Protein AF-A0A8S2VRH7-F1 (afdb_monomer_lite)

Foldseek 3Di:
DDKDWDDDPVDLLFIKMDDDDQVNVVVQCVVQVPPDHPVCVVVVVVVLVVLQVVLVVPVVQSFWHWDWDWDDPVPDPPDTWIWTWIWGDDPPDIDTNHIDTIDRDDPVRSVVVVVVVVVVVVVVVVVVVVVVVVVVVVVVVVVVVVVVVVVVVVVVVVVVVVVVVVVVVVVVVVVVVVVVVVVVVVVVVVVVVVVVVVVVVVVVVVVVVVVVVVVVVVVVVVVVVVVVVVVD

Radius of gyration: 60.19 Å; chains: 1; bounding box: 120×49×164 Å

InterPro domains:
  IPR032396 Spindle assembly abnormal protein 6, N-terminal [PF16531] (2-101)
  IPR038558 SAS-6, N-terminal domain superfamily [G3DSA:2.170.210.20] (1-155)

Organism: NCBI:txid1234261

Structure (mmCIF, N/CA/C/O backbone):
data_AF-A0A8S2VRH7-F1
#
_entry.id   AF-A0A8S2VRH7-F1
#
loop_
_atom_site.group_PDB
_atom_site.id
_atom_site.type_symbol
_atom_site.label_atom_id
_atom_site.label_alt_id
_atom_site.label_comp_id
_atom_site.label_asym_id
_atom_site.label_entity_id
_atom_site.label_seq_id
_atom_site.pdbx_PDB_ins_code
_atom_site.Cartn_x
_atom_site.Cartn_y
_atom_site.Cartn_z
_atom_site.occupancy
_atom_site.B_iso_or_equiv
_atom_site.auth_seq_id
_atom_site.auth_comp_id
_atom_site.auth_asym_id
_atom_site.auth_atom_id
_atom_site.pdbx_PDB_model_num
ATOM 1 N N . GLU A 1 1 ? 27.869 6.331 -17.539 1.00 88.38 1 GLU A N 1
ATOM 2 C CA . GLU A 1 1 ? 27.030 5.785 -18.627 1.00 88.38 1 GLU A CA 1
ATOM 3 C C . GLU A 1 1 ? 25.568 6.082 -18.334 1.00 88.38 1 GLU A C 1
ATOM 5 O O . GLU A 1 1 ? 25.171 6.016 -17.175 1.00 88.38 1 GLU A O 1
ATOM 10 N N . LEU A 1 2 ? 24.795 6.416 -19.363 1.00 94.81 2 LEU A N 1
ATOM 11 C CA . LEU A 1 2 ? 23.355 6.643 -19.315 1.00 94.81 2 LEU A CA 1
ATOM 12 C C . LEU A 1 2 ? 22.662 5.544 -20.123 1.00 94.81 2 LEU A C 1
ATOM 14 O O . LEU A 1 2 ? 23.047 5.260 -21.256 1.00 94.81 2 LEU A O 1
ATOM 18 N N . ILE A 1 3 ? 21.631 4.929 -19.544 1.00 95.50 3 ILE A N 1
ATOM 19 C CA . ILE A 1 3 ? 20.846 3.885 -20.205 1.00 95.50 3 ILE A CA 1
ATOM 20 C C . ILE A 1 3 ? 19.382 4.295 -20.192 1.00 95.50 3 ILE A C 1
ATOM 22 O O . ILE A 1 3 ? 18.792 4.442 -19.124 1.00 95.50 3 ILE A O 1
ATOM 26 N N . ILE A 1 4 ? 18.789 4.416 -21.376 1.00 96.06 4 ILE A N 1
ATOM 27 C CA . ILE A 1 4 ? 17.356 4.664 -21.545 1.00 96.06 4 ILE A CA 1
ATOM 28 C C . ILE A 1 4 ? 16.741 3.411 -22.154 1.00 96.06 4 ILE A C 1
ATOM 30 O O . ILE A 1 4 ? 17.272 2.859 -23.116 1.00 96.06 4 ILE A O 1
ATOM 34 N N . LYS A 1 5 ? 15.635 2.941 -21.578 1.00 95.88 5 LYS A N 1
ATOM 35 C CA . LYS A 1 5 ? 14.890 1.774 -22.059 1.00 95.88 5 LYS A CA 1
ATOM 36 C C . LYS A 1 5 ? 13.439 2.166 -22.259 1.00 95.88 5 LYS A C 1
ATOM 38 O O . LYS A 1 5 ? 12.839 2.740 -21.356 1.00 95.88 5 LYS A O 1
ATOM 43 N N . LEU A 1 6 ? 12.900 1.828 -23.419 1.00 96.38 6 LEU A N 1
ATOM 44 C CA . LEU A 1 6 ? 11.493 1.972 -23.745 1.00 96.38 6 LEU A CA 1
ATOM 45 C C . LEU A 1 6 ? 10.895 0.574 -23.885 1.00 96.38 6 LEU A C 1
ATOM 47 O O . LEU A 1 6 ? 11.424 -0.252 -24.631 1.00 96.38 6 LEU A O 1
ATOM 51 N N . THR A 1 7 ? 9.823 0.323 -23.145 1.00 96.44 7 THR A N 1
ATOM 52 C CA . THR A 1 7 ? 9.123 -0.963 -23.090 1.00 96.44 7 THR A CA 1
ATOM 53 C C . THR A 1 7 ? 7.625 -0.757 -23.201 1.00 96.44 7 THR A C 1
ATOM 55 O O . THR A 1 7 ? 7.141 0.322 -22.864 1.00 96.44 7 THR A O 1
ATOM 58 N N . ASP A 1 8 ? 6.907 -1.796 -23.613 1.00 94.69 8 ASP A N 1
ATOM 59 C CA . ASP A 1 8 ? 5.446 -1.833 -23.624 1.00 94.69 8 ASP A CA 1
ATOM 60 C C . ASP A 1 8 ? 4.957 -2.843 -22.578 1.00 94.69 8 ASP A C 1
ATOM 62 O O . ASP A 1 8 ? 5.500 -3.939 -22.440 1.00 94.69 8 ASP A O 1
ATOM 66 N N . GLU A 1 9 ? 3.942 -2.470 -21.804 1.00 92.38 9 GLU A N 1
ATOM 67 C CA . GLU A 1 9 ? 3.316 -3.374 -20.837 1.00 92.38 9 GLU A CA 1
ATOM 68 C C . GLU A 1 9 ? 2.424 -4.422 -21.520 1.00 92.38 9 GLU A C 1
ATOM 70 O O . GLU A 1 9 ? 2.204 -5.496 -20.958 1.00 92.38 9 GLU A O 1
ATOM 75 N N . SER A 1 10 ? 1.945 -4.132 -22.734 1.00 95.31 10 SER A N 1
ATOM 76 C CA . SER A 1 10 ? 1.104 -5.025 -23.539 1.00 95.31 10 SER A CA 1
ATOM 77 C C . SER A 1 10 ? 1.917 -5.989 -24.408 1.00 95.31 10 SER A C 1
ATOM 79 O O . SER A 1 10 ? 1.425 -7.066 -24.746 1.00 95.31 10 SER A O 1
ATOM 81 N N . ASP A 1 11 ? 3.162 -5.635 -24.742 1.00 95.62 11 ASP A N 1
ATOM 82 C CA . ASP A 1 11 ? 4.095 -6.475 -25.499 1.00 95.62 11 ASP A CA 1
ATOM 83 C C . ASP A 1 11 ? 5.435 -6.620 -24.763 1.00 95.62 11 ASP A C 1
ATOM 85 O O . ASP A 1 11 ? 6.313 -5.759 -24.811 1.00 95.62 11 ASP A O 1
ATOM 89 N N . LEU A 1 12 ? 5.626 -7.777 -24.124 1.00 93.12 12 LEU A N 1
ATOM 90 C CA . LEU A 1 12 ? 6.829 -8.091 -23.349 1.00 93.12 12 LEU A CA 1
ATOM 91 C C . LEU A 1 12 ? 8.107 -8.223 -24.199 1.00 93.12 12 LEU A C 1
ATOM 93 O O . LEU A 1 12 ? 9.206 -8.231 -23.638 1.00 93.12 12 LEU A O 1
ATOM 97 N N . PHE A 1 13 ? 7.989 -8.347 -25.525 1.00 94.12 13 PHE A N 1
ATOM 98 C CA . PHE A 1 13 ? 9.131 -8.383 -26.443 1.00 94.12 13 PHE A CA 1
ATOM 99 C C . PHE A 1 13 ? 9.474 -7.001 -27.011 1.00 94.12 13 PHE A C 1
ATOM 101 O O . PHE A 1 13 ? 10.532 -6.837 -27.628 1.00 94.12 13 PHE A O 1
ATOM 108 N N . PHE A 1 14 ? 8.632 -5.994 -26.772 1.00 95.69 14 PHE A N 1
ATOM 109 C CA . PHE A 1 14 ? 8.912 -4.619 -27.143 1.00 95.69 14 PHE A CA 1
ATOM 110 C C . PHE A 1 14 ? 9.951 -4.022 -26.190 1.00 95.69 14 PHE A C 1
ATOM 112 O O . PHE A 1 14 ? 9.658 -3.644 -25.054 1.00 95.69 14 PHE A O 1
ATOM 119 N N . LEU A 1 15 ? 11.198 -3.942 -26.654 1.00 96.06 15 LEU A N 1
ATOM 120 C CA . LEU A 1 15 ? 12.287 -3.311 -25.921 1.00 96.06 15 LEU A CA 1
ATOM 121 C C . LEU A 1 15 ? 13.198 -2.551 -26.882 1.00 96.06 15 LEU A C 1
ATOM 123 O O . LEU A 1 15 ? 13.906 -3.137 -27.702 1.00 96.06 15 LEU A O 1
ATOM 127 N N . TYR A 1 16 ? 13.223 -1.236 -26.713 1.00 96.19 16 TYR A N 1
ATOM 128 C CA . TYR A 1 16 ? 14.203 -0.353 -27.327 1.00 96.19 16 TYR A CA 1
ATOM 129 C C . TYR A 1 16 ? 15.135 0.188 -26.257 1.00 96.19 16 TYR A C 1
ATOM 131 O O . TYR A 1 16 ? 14.712 0.503 -25.144 1.00 96.19 16 TYR A O 1
ATOM 139 N N . LYS A 1 17 ? 16.416 0.311 -26.587 1.00 95.12 17 LYS A N 1
ATOM 140 C CA . LYS A 1 17 ? 17.434 0.808 -25.668 1.00 95.12 17 LYS A CA 1
ATOM 141 C C . LYS A 1 17 ? 18.345 1.832 -26.334 1.00 95.12 17 LYS A C 1
ATOM 143 O O . LYS A 1 17 ? 18.709 1.700 -27.502 1.00 95.12 17 LYS A O 1
ATOM 148 N N . LEU A 1 18 ? 18.771 2.799 -25.541 1.00 95.50 18 LEU A N 1
ATOM 149 C CA . LEU A 1 18 ? 19.933 3.635 -25.791 1.00 95.50 18 LEU A CA 1
ATOM 150 C C . LEU A 1 18 ? 20.938 3.350 -24.676 1.00 95.50 18 LEU A C 1
ATOM 152 O O . LEU A 1 18 ? 20.579 3.351 -23.497 1.00 95.50 18 LEU A O 1
ATOM 156 N N . HIS A 1 19 ? 22.186 3.112 -25.057 1.00 94.88 19 HIS A N 1
ATOM 157 C CA . HI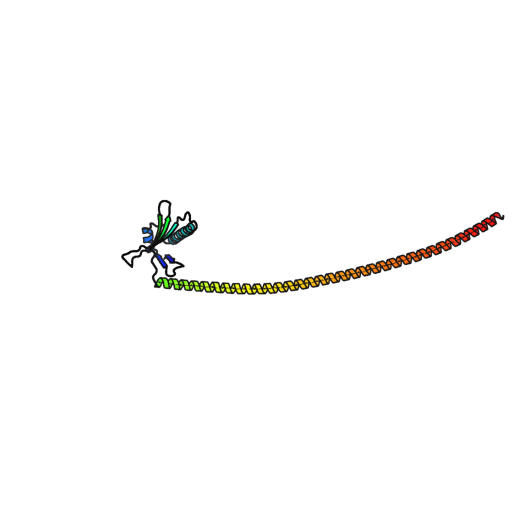S A 1 19 ? 23.333 3.145 -24.157 1.00 94.88 19 HIS A CA 1
ATOM 158 C C . HIS A 1 19 ? 24.211 4.295 -24.633 1.00 94.88 19 HIS A C 1
ATOM 160 O O . HIS A 1 19 ? 24.535 4.357 -25.814 1.00 94.88 19 HIS A O 1
ATOM 166 N N . LEU A 1 20 ? 24.481 5.243 -23.742 1.00 95.56 20 LEU A N 1
ATOM 167 C CA . LEU A 1 20 ? 25.212 6.461 -24.054 1.00 95.56 20 LEU A CA 1
ATOM 168 C C . LEU A 1 20 ? 26.321 6.641 -23.021 1.00 95.56 20 LEU A C 1
ATOM 170 O O . LEU A 1 20 ? 26.059 6.812 -21.824 1.00 95.56 20 LEU A O 1
ATOM 174 N N . ASN A 1 21 ? 27.568 6.583 -23.468 1.00 95.62 21 ASN A N 1
ATOM 175 C CA . ASN A 1 21 ? 28.709 6.985 -22.655 1.00 95.62 21 ASN A CA 1
ATOM 176 C C . ASN A 1 21 ? 29.035 8.477 -22.894 1.00 95.62 21 ASN A C 1
ATOM 178 O O . ASN A 1 21 ? 28.346 9.173 -23.639 1.00 95.62 21 ASN A O 1
ATOM 182 N N . GLU A 1 22 ? 30.052 8.993 -22.207 1.00 95.25 22 GLU A N 1
ATOM 183 C CA . GLU A 1 22 ? 30.420 10.410 -22.306 1.00 95.25 22 GLU A CA 1
ATOM 184 C C . GLU A 1 22 ? 31.041 10.778 -23.665 1.00 95.25 22 GLU A C 1
ATOM 186 O O . GLU A 1 22 ? 30.853 11.901 -24.132 1.00 95.25 22 GLU A O 1
ATOM 191 N N . GLU A 1 23 ? 31.730 9.837 -24.315 1.00 94.50 23 GLU A N 1
ATOM 192 C CA . GLU A 1 23 ? 32.328 10.012 -25.643 1.00 94.50 23 GLU A CA 1
ATOM 193 C C . GLU A 1 23 ? 31.241 10.092 -26.725 1.00 94.50 23 GLU A C 1
ATOM 195 O O . GLU A 1 23 ? 31.184 11.063 -27.480 1.00 94.50 23 GLU A O 1
ATOM 200 N N . ASP A 1 24 ? 30.302 9.143 -26.720 1.00 93.94 24 ASP A N 1
ATOM 201 C CA . ASP A 1 24 ? 29.134 9.119 -27.605 1.00 93.94 24 ASP A CA 1
ATOM 202 C C . ASP A 1 24 ? 28.271 10.375 -27.423 1.00 93.94 24 ASP A C 1
ATOM 204 O O . ASP A 1 24 ? 27.718 10.919 -28.385 1.00 93.94 24 ASP A O 1
ATOM 208 N N . PHE A 1 25 ? 28.175 10.877 -26.187 1.00 96.38 25 PHE A N 1
ATOM 209 C CA . PHE A 1 25 ? 27.451 12.108 -25.900 1.00 96.38 25 PHE A CA 1
ATOM 210 C C . PHE A 1 25 ? 28.083 13.339 -26.556 1.00 96.38 25 PHE A C 1
ATOM 212 O O . PHE A 1 25 ? 27.335 14.233 -26.936 1.00 96.38 25 PHE A O 1
ATOM 219 N N . GLN A 1 26 ? 29.408 13.413 -26.743 1.00 95.94 26 GLN A N 1
ATOM 220 C CA . GLN A 1 26 ? 30.011 14.561 -27.438 1.00 95.94 26 GLN A CA 1
ATOM 221 C C . GLN A 1 26 ? 29.502 14.672 -28.878 1.00 95.94 26 GLN A C 1
ATOM 223 O O . GLN A 1 26 ? 29.176 15.770 -29.334 1.00 95.94 26 GLN A O 1
ATOM 228 N N . ASN A 1 27 ? 29.355 13.536 -29.564 1.00 94.38 27 ASN A N 1
ATOM 229 C CA . ASN A 1 27 ? 28.782 13.496 -30.908 1.00 94.38 27 ASN A CA 1
ATOM 230 C C . ASN A 1 27 ? 27.314 13.936 -30.881 1.00 94.38 27 ASN A C 1
ATOM 232 O O . ASN A 1 27 ? 26.937 14.859 -31.599 1.00 94.38 27 ASN A O 1
ATOM 236 N N . LEU A 1 28 ? 26.512 13.368 -29.972 1.00 94.75 28 LEU A N 1
ATOM 237 C CA . LEU A 1 28 ? 25.103 13.739 -29.793 1.00 94.75 28 LEU A CA 1
ATOM 238 C C . LEU A 1 28 ? 24.925 15.238 -29.485 1.00 94.75 28 LEU A C 1
ATOM 240 O O . LEU A 1 28 ? 24.019 15.888 -30.009 1.00 94.75 28 LEU A O 1
ATOM 244 N N . LYS A 1 29 ? 25.806 15.789 -28.640 1.00 95.25 29 LYS A N 1
ATOM 245 C CA . LYS A 1 29 ? 25.833 17.195 -28.227 1.00 95.25 29 LYS A CA 1
ATOM 246 C C . LYS A 1 29 ? 26.058 18.111 -29.423 1.00 95.25 29 LYS A C 1
ATOM 248 O O . LYS A 1 29 ? 25.337 19.094 -29.564 1.00 95.25 29 LYS A O 1
ATOM 253 N N . ILE A 1 30 ? 27.013 17.778 -30.291 1.00 95.50 30 ILE A N 1
ATOM 254 C CA . ILE A 1 30 ? 27.300 18.546 -31.509 1.00 95.50 30 ILE A CA 1
ATOM 255 C C . ILE A 1 30 ? 26.161 18.393 -32.524 1.00 95.50 30 ILE A C 1
ATOM 257 O O . ILE A 1 30 ? 25.665 19.398 -33.029 1.00 95.50 30 ILE A O 1
ATOM 261 N N . GLU A 1 31 ? 25.708 17.165 -32.787 1.00 94.25 31 GLU A N 1
ATOM 262 C CA . GLU A 1 31 ? 24.661 16.868 -33.776 1.00 94.25 31 GLU A CA 1
ATOM 263 C C . GLU A 1 31 ? 23.333 17.571 -33.475 1.00 94.25 31 GLU A C 1
ATOM 265 O O . GLU A 1 31 ? 22.638 17.998 -34.397 1.00 94.25 31 GLU A O 1
ATOM 270 N N . GLN A 1 32 ? 22.979 17.703 -32.194 1.00 95.38 32 GLN A N 1
ATOM 271 C CA . GLN A 1 32 ? 21.713 18.307 -31.759 1.00 95.38 32 GLN A CA 1
ATOM 272 C C . GLN A 1 32 ? 21.880 19.703 -31.155 1.00 95.38 32 GLN A C 1
ATOM 274 O O . GLN A 1 32 ? 20.902 20.284 -30.691 1.00 95.38 32 GLN A O 1
ATOM 279 N N . GLY A 1 33 ? 23.098 20.254 -31.159 1.00 94.38 33 GLY A N 1
ATOM 280 C CA . GLY A 1 33 ? 23.384 21.581 -30.611 1.00 94.38 33 GLY A CA 1
ATOM 281 C C . GLY A 1 33 ? 23.055 21.712 -29.119 1.00 94.38 33 GLY A C 1
ATOM 282 O O . GLY A 1 33 ? 22.581 22.762 -28.685 1.00 94.38 33 GLY A O 1
ATOM 283 N N . LEU A 1 34 ? 23.268 20.654 -28.331 1.00 95.19 34 LEU A N 1
ATOM 284 C CA . LEU A 1 34 ? 22.969 20.658 -26.900 1.00 95.19 34 LEU A CA 1
ATOM 285 C C . LEU A 1 34 ? 23.980 21.540 -26.151 1.00 95.19 34 LEU A C 1
ATOM 287 O O . LEU A 1 34 ? 25.194 21.407 -26.302 1.00 95.19 34 LEU A O 1
ATOM 291 N N . LEU A 1 35 ? 23.484 22.422 -25.285 1.00 94.75 35 LEU A N 1
ATOM 292 C CA . LEU A 1 35 ? 24.313 23.358 -24.509 1.00 94.75 35 LEU A CA 1
ATOM 293 C C . LEU A 1 35 ? 24.669 22.842 -23.108 1.00 94.75 35 LEU A C 1
ATOM 295 O O . LEU A 1 35 ? 25.147 23.599 -22.268 1.00 94.75 35 LEU A O 1
ATOM 299 N N . VAL A 1 36 ? 24.416 21.562 -22.848 1.00 95.00 36 VAL A N 1
ATOM 300 C CA . VAL A 1 36 ? 24.533 20.942 -21.524 1.00 95.00 36 VAL A CA 1
ATOM 301 C C . VAL A 1 36 ? 25.665 19.925 -21.508 1.00 95.00 36 VAL A C 1
ATOM 303 O O . VAL A 1 36 ? 26.067 19.401 -22.550 1.00 95.00 36 VAL A O 1
ATOM 306 N N . ASP A 1 37 ? 26.198 19.649 -20.326 1.00 95.12 37 ASP A N 1
ATOM 307 C CA . ASP A 1 37 ? 27.218 18.619 -20.141 1.00 95.12 37 ASP A CA 1
ATOM 308 C C . ASP A 1 37 ? 26.586 17.261 -19.834 1.00 95.12 37 ASP A C 1
ATOM 310 O O . ASP A 1 37 ? 25.406 17.167 -19.480 1.00 95.12 37 ASP A O 1
ATOM 314 N N . PHE A 1 38 ? 27.378 16.194 -19.959 1.00 96.50 38 PHE A N 1
ATOM 315 C CA . PHE A 1 38 ? 26.889 14.823 -19.814 1.00 96.50 38 PHE A CA 1
ATOM 316 C C . PHE A 1 38 ? 26.245 14.562 -18.443 1.00 96.50 38 PHE A C 1
ATOM 318 O O . PHE A 1 38 ? 25.280 13.811 -18.348 1.00 96.50 38 PHE A O 1
ATOM 325 N N . SER A 1 39 ? 26.728 15.220 -17.384 1.00 96.06 39 SER A N 1
ATOM 326 C CA . SER A 1 39 ? 26.176 15.104 -16.029 1.00 96.06 39 SER A CA 1
ATOM 327 C C . SER A 1 39 ? 24.781 15.723 -15.878 1.00 96.06 39 SER A C 1
ATOM 329 O O . SER A 1 39 ? 23.977 15.212 -15.102 1.00 96.06 39 SER A O 1
ATOM 331 N N . ALA A 1 40 ? 24.479 16.794 -16.618 1.00 96.38 40 ALA A N 1
ATOM 332 C CA . ALA A 1 40 ? 23.192 17.491 -16.569 1.00 96.38 40 ALA A CA 1
ATOM 333 C C . ALA A 1 40 ? 22.171 16.921 -17.568 1.00 96.38 40 ALA A C 1
ATOM 335 O O . ALA A 1 40 ? 20.963 17.046 -17.371 1.00 96.38 40 ALA A O 1
ATOM 336 N N . PHE A 1 41 ? 22.644 16.271 -18.633 1.00 96.81 41 PHE A N 1
ATOM 337 C CA . PHE A 1 41 ? 21.799 15.738 -19.698 1.00 96.81 41 PHE A CA 1
ATOM 338 C C . PHE A 1 41 ? 20.658 14.810 -19.222 1.00 96.81 41 PHE A C 1
ATOM 340 O O . PHE A 1 41 ? 19.530 15.025 -19.668 1.00 96.81 41 PHE A O 1
ATOM 347 N N . PRO A 1 42 ? 20.861 13.843 -18.298 1.00 96.88 42 PRO A N 1
ATOM 348 C CA . PRO A 1 42 ? 19.776 12.983 -17.821 1.00 96.88 42 PRO A CA 1
ATOM 349 C C . PRO A 1 42 ? 18.614 13.762 -17.198 1.00 96.88 42 PRO A C 1
ATOM 351 O O . PRO A 1 42 ? 17.460 13.411 -17.434 1.00 96.88 42 PRO A O 1
ATOM 354 N N . GLN A 1 43 ? 18.905 14.832 -16.451 1.00 96.75 43 GLN A N 1
ATOM 355 C CA . GLN A 1 43 ? 17.866 15.667 -15.851 1.00 96.75 43 GLN A CA 1
ATOM 356 C C . GLN A 1 43 ? 17.035 16.365 -16.933 1.00 96.75 43 GLN A C 1
ATOM 358 O O . GLN A 1 43 ? 15.815 16.323 -16.875 1.00 96.75 43 GLN A O 1
ATOM 363 N N . HIS A 1 44 ? 17.669 16.892 -17.984 1.00 95.69 44 HIS A N 1
ATOM 364 C CA . HIS A 1 44 ? 16.940 17.494 -19.106 1.00 95.69 44 HIS A CA 1
ATOM 365 C C . HIS A 1 44 ? 16.057 16.494 -19.863 1.00 95.69 44 HIS A C 1
ATOM 367 O O . HIS A 1 44 ? 14.974 16.854 -20.319 1.00 95.69 44 HIS A O 1
ATOM 373 N N . VAL A 1 45 ? 16.489 15.233 -19.990 1.00 95.81 45 VAL A N 1
ATOM 374 C CA . VAL A 1 45 ? 15.636 14.172 -20.550 1.00 95.81 45 VAL A CA 1
ATOM 375 C C . VAL A 1 45 ? 14.405 13.959 -19.668 1.00 95.81 45 VAL A C 1
ATOM 377 O O . VAL A 1 45 ? 13.296 13.884 -20.193 1.00 95.81 45 VAL A O 1
ATOM 380 N N . ILE A 1 46 ? 14.584 13.892 -18.345 1.00 97.00 46 ILE A N 1
ATOM 381 C CA . ILE A 1 46 ? 13.479 13.758 -17.385 1.00 97.00 46 ILE A CA 1
ATOM 382 C C . ILE A 1 46 ? 12.521 14.946 -17.506 1.00 97.00 46 ILE A C 1
ATOM 384 O O . ILE A 1 46 ? 11.325 14.724 -17.674 1.00 97.00 46 ILE A O 1
ATOM 388 N N . ASP A 1 47 ? 13.031 16.178 -17.527 1.00 96.31 47 ASP A N 1
ATOM 389 C CA . ASP A 1 47 ? 12.212 17.390 -17.623 1.00 96.31 47 ASP A CA 1
ATOM 390 C C . ASP A 1 47 ? 11.316 17.368 -18.879 1.00 96.31 47 ASP A C 1
ATOM 392 O O . ASP A 1 47 ? 10.120 17.659 -18.805 1.00 96.31 47 ASP A O 1
ATOM 396 N N . TYR A 1 48 ? 11.856 16.953 -20.033 1.00 94.81 48 TYR A N 1
ATOM 397 C CA . TYR A 1 48 ? 11.069 16.796 -21.262 1.00 94.81 48 TYR A CA 1
ATOM 398 C C . TYR A 1 48 ? 10.010 15.692 -21.164 1.00 94.81 48 TYR A C 1
ATOM 400 O O . TYR A 1 48 ? 8.893 15.871 -21.658 1.00 94.81 48 TYR A O 1
ATOM 408 N N . LEU A 1 49 ? 10.328 14.555 -20.537 1.00 94.88 49 LEU A N 1
ATOM 409 C CA . LEU A 1 49 ? 9.358 13.479 -20.319 1.00 94.88 49 LEU A CA 1
ATOM 410 C C . LEU A 1 49 ? 8.235 13.933 -19.377 1.00 94.88 49 LEU A C 1
ATOM 412 O O . LEU A 1 49 ? 7.065 13.684 -19.659 1.00 94.88 49 LEU A O 1
ATOM 416 N N . GLU A 1 50 ? 8.560 14.667 -18.314 1.00 94.31 50 GLU A N 1
ATOM 417 C CA . GLU A 1 50 ? 7.576 15.259 -17.404 1.00 94.31 50 GLU A CA 1
ATOM 418 C C . GLU A 1 50 ? 6.694 16.301 -18.101 1.00 94.31 50 GLU A C 1
ATOM 420 O O . GLU A 1 50 ? 5.499 16.393 -17.816 1.00 94.31 50 GLU A O 1
ATOM 425 N N . MET A 1 51 ? 7.245 17.089 -19.031 1.00 91.81 51 MET A N 1
ATOM 426 C CA . MET A 1 51 ? 6.453 17.983 -19.884 1.00 91.81 51 MET A CA 1
ATOM 427 C C . MET A 1 51 ? 5.469 17.198 -20.758 1.00 91.81 51 MET A C 1
ATOM 429 O O . MET A 1 51 ? 4.294 17.552 -20.792 1.00 91.81 51 MET A O 1
ATOM 433 N N . CYS A 1 52 ? 5.910 16.103 -21.388 1.00 92.12 52 CYS A N 1
ATOM 434 C CA . CYS A 1 52 ? 5.032 15.239 -22.185 1.00 92.12 52 CYS A CA 1
ATOM 435 C C . CYS A 1 52 ? 3.897 14.638 -21.334 1.00 92.12 52 CYS A C 1
ATOM 437 O O . CYS A 1 52 ? 2.744 14.640 -21.757 1.00 92.12 52 CYS A O 1
ATOM 439 N N . VAL A 1 53 ? 4.200 14.169 -20.117 1.00 91.62 53 VAL A N 1
ATOM 440 C CA . VAL A 1 53 ? 3.197 13.599 -19.196 1.00 91.62 53 VAL A CA 1
ATOM 441 C C . VAL A 1 53 ? 2.186 14.655 -18.736 1.00 91.62 53 VAL A C 1
ATOM 443 O O . VAL A 1 53 ? 0.986 14.381 -18.706 1.00 91.62 53 VAL A O 1
ATOM 446 N N . ARG A 1 54 ? 2.642 15.868 -18.391 1.00 89.25 54 ARG A N 1
ATOM 447 C CA . ARG A 1 54 ? 1.754 16.970 -17.977 1.00 89.25 54 ARG A CA 1
ATOM 448 C C . ARG A 1 54 ? 0.815 17.404 -19.098 1.00 89.25 54 ARG A C 1
ATOM 450 O O . ARG A 1 54 ? -0.368 17.625 -18.852 1.00 89.25 54 ARG A O 1
ATOM 457 N N . ASP A 1 55 ? 1.330 17.508 -20.317 1.00 84.88 55 ASP A N 1
ATOM 458 C CA . ASP A 1 55 ? 0.549 17.931 -21.478 1.00 84.88 55 ASP A CA 1
ATOM 459 C C . ASP A 1 55 ? -0.437 16.854 -21.947 1.00 84.88 55 ASP A C 1
ATOM 461 O O . ASP A 1 55 ? -1.521 17.196 -22.417 1.00 84.88 55 ASP A O 1
ATOM 465 N N . GLN A 1 56 ? -0.128 15.566 -21.750 1.00 79.69 56 GLN A N 1
ATOM 466 C CA . GLN A 1 56 ? -1.044 14.461 -22.062 1.00 79.69 56 GLN A CA 1
ATOM 467 C C . GLN A 1 56 ? -2.369 14.549 -21.284 1.00 79.69 56 GLN A C 1
ATOM 469 O O . GLN A 1 56 ? -3.401 14.107 -21.778 1.00 79.69 56 GLN A O 1
ATOM 474 N N . GLN A 1 57 ? -2.366 15.143 -20.088 1.00 69.88 57 GLN A N 1
ATOM 475 C CA . GLN A 1 57 ? -3.575 15.320 -19.276 1.00 69.88 57 GLN A CA 1
ATOM 476 C C . GLN A 1 57 ? -4.490 16.452 -19.789 1.00 69.88 57 GLN A C 1
ATOM 478 O O . GLN A 1 57 ? -5.635 16.549 -19.356 1.00 69.88 57 GLN A O 1
ATOM 483 N N . ASN A 1 58 ? -4.013 17.290 -20.722 1.00 70.62 58 ASN A N 1
ATOM 484 C CA . ASN A 1 58 ? -4.724 18.449 -21.267 1.00 70.62 58 ASN A CA 1
ATOM 485 C C . ASN A 1 58 ? -4.977 18.288 -22.781 1.00 70.62 58 ASN A C 1
ATOM 487 O O . ASN A 1 58 ? -4.264 18.859 -23.610 1.00 70.62 58 ASN A O 1
ATOM 491 N N . GLU A 1 59 ? -6.030 17.548 -23.151 1.00 59.81 59 GLU A N 1
ATOM 492 C CA . GLU A 1 59 ? -6.341 17.151 -24.543 1.00 59.81 59 GLU A CA 1
ATOM 493 C C . GLU A 1 59 ? -6.439 18.317 -25.548 1.00 59.81 59 GLU A C 1
ATOM 495 O O . GLU A 1 59 ? -6.116 18.159 -26.723 1.00 59.81 59 GLU A O 1
ATOM 500 N N . THR A 1 60 ? -6.841 19.512 -25.113 1.00 60.84 60 THR A N 1
ATOM 501 C CA . THR A 1 60 ? -7.017 20.681 -25.993 1.00 60.84 60 THR A CA 1
ATOM 502 C C . THR A 1 60 ? -5.731 21.450 -26.319 1.00 60.84 60 THR A C 1
ATOM 504 O O . THR A 1 60 ? -5.754 22.294 -27.213 1.00 60.84 60 THR A O 1
ATOM 507 N N . THR A 1 61 ? -4.618 21.211 -25.612 1.00 62.25 61 THR A N 1
ATOM 508 C CA . THR A 1 61 ? -3.382 22.008 -25.759 1.00 62.25 61 THR A CA 1
ATOM 509 C C . THR A 1 61 ? -2.096 21.193 -25.615 1.00 62.25 61 THR A C 1
ATOM 511 O O . THR A 1 61 ? -1.089 21.769 -25.210 1.00 62.25 61 THR A O 1
ATOM 514 N N . ALA A 1 62 ? -2.103 19.885 -25.888 1.00 64.94 62 ALA A N 1
ATOM 515 C CA . ALA A 1 62 ? -0.904 19.056 -25.752 1.00 64.94 62 ALA A CA 1
ATOM 516 C C . ALA A 1 62 ? 0.205 19.537 -26.708 1.00 64.94 62 ALA A C 1
ATOM 518 O O . ALA A 1 62 ? 0.192 19.225 -27.902 1.00 64.94 62 ALA A O 1
ATOM 519 N N . LYS A 1 63 ? 1.143 20.341 -26.192 1.00 84.56 63 LYS A N 1
ATOM 520 C CA . LYS A 1 63 ? 2.230 20.938 -26.969 1.00 84.56 63 LYS A CA 1
ATOM 521 C C . LYS A 1 63 ? 3.385 19.962 -27.060 1.00 84.56 63 LYS A C 1
ATOM 523 O O . LYS A 1 63 ? 3.915 19.790 -28.146 1.00 84.56 63 LYS A O 1
ATOM 528 N N . PHE A 1 64 ? 3.752 19.296 -25.972 1.00 91.25 64 PHE A N 1
ATOM 529 C CA . PHE A 1 64 ? 4.869 18.353 -25.954 1.00 91.25 64 PHE A CA 1
ATOM 530 C C . PHE A 1 64 ? 4.400 16.913 -26.167 1.00 91.25 64 PHE A C 1
ATOM 532 O O . PHE A 1 64 ? 3.527 16.415 -25.461 1.00 91.25 64 PHE A O 1
ATOM 539 N N . GLN A 1 65 ? 4.998 16.237 -27.147 1.00 91.44 65 GLN A N 1
ATOM 540 C CA . GLN A 1 65 ? 4.714 14.849 -27.493 1.00 91.44 65 GLN A CA 1
ATOM 541 C C . GLN A 1 65 ? 6.002 14.037 -27.612 1.00 91.44 65 GLN A C 1
ATOM 543 O O . GLN A 1 65 ? 7.029 14.527 -28.086 1.00 91.44 65 GLN A O 1
ATOM 548 N N . LEU A 1 66 ? 5.918 12.766 -27.224 1.00 94.12 66 LEU A N 1
ATOM 549 C CA . LEU A 1 66 ? 6.992 11.794 -27.375 1.00 94.12 66 LEU A CA 1
ATOM 550 C C . LEU A 1 66 ? 6.668 10.867 -28.549 1.00 94.12 66 LEU A C 1
ATOM 552 O O . LEU A 1 66 ? 5.660 10.164 -28.527 1.00 94.12 66 LEU A O 1
ATOM 556 N N . HIS A 1 67 ? 7.505 10.869 -29.583 1.00 93.38 67 HIS A N 1
ATOM 557 C CA . HIS A 1 67 ? 7.309 10.066 -30.791 1.00 93.38 67 HIS A CA 1
ATOM 558 C C . HIS A 1 67 ? 8.410 9.022 -30.922 1.00 93.38 67 HIS A C 1
ATOM 560 O O . HIS A 1 67 ? 9.592 9.356 -30.872 1.00 93.38 67 HIS A O 1
ATOM 566 N N . LEU A 1 68 ? 8.032 7.769 -31.163 1.00 94.44 68 LEU A N 1
ATOM 567 C CA . LEU A 1 68 ? 8.956 6.737 -31.619 1.00 94.44 68 LEU A CA 1
ATOM 568 C C . LEU A 1 68 ? 8.806 6.594 -33.135 1.00 94.44 68 LEU A C 1
ATOM 570 O O . LEU A 1 68 ? 7.751 6.197 -33.620 1.00 94.44 68 LEU A O 1
ATOM 574 N N . VAL A 1 69 ? 9.844 6.962 -33.883 1.00 92.81 69 VAL A N 1
ATOM 575 C CA . VAL A 1 69 ? 9.831 6.972 -35.350 1.00 92.81 69 VAL A CA 1
ATOM 576 C C . VAL A 1 69 ? 10.841 5.961 -35.868 1.00 92.81 69 VAL A C 1
ATOM 578 O O . VAL A 1 69 ? 12.046 6.170 -35.728 1.00 92.81 69 VAL A O 1
ATOM 581 N N . THR A 1 70 ? 10.355 4.899 -36.499 1.00 87.88 70 THR A N 1
ATOM 582 C CA . THR A 1 70 ? 11.184 3.912 -37.196 1.00 87.88 70 THR A CA 1
ATOM 583 C C . THR A 1 70 ? 11.231 4.259 -38.678 1.00 87.88 70 THR A C 1
ATOM 585 O O . THR A 1 70 ? 10.194 4.474 -39.304 1.00 87.88 70 THR A O 1
ATOM 588 N N . LYS A 1 71 ? 12.438 4.402 -39.233 1.00 78.62 71 LYS A N 1
ATOM 589 C CA . LYS A 1 71 ? 12.619 4.528 -40.680 1.00 78.62 71 LYS A CA 1
ATOM 590 C C . LYS A 1 71 ? 12.729 3.128 -41.269 1.00 78.62 71 LYS A C 1
ATOM 592 O O . LYS A 1 71 ? 13.764 2.497 -41.085 1.00 78.62 71 LYS A O 1
ATOM 597 N N . ASP A 1 72 ? 11.697 2.694 -41.986 1.00 58.34 72 ASP A N 1
ATOM 598 C CA . ASP A 1 72 ? 11.755 1.461 -42.769 1.00 58.34 72 ASP A CA 1
ATOM 599 C C . ASP A 1 72 ? 12.706 1.665 -43.950 1.00 58.34 72 ASP A C 1
ATOM 601 O O . ASP A 1 72 ? 12.411 2.392 -44.909 1.00 58.34 72 ASP A O 1
ATOM 605 N N . SER A 1 73 ? 13.872 1.033 -43.877 1.00 55.28 73 SER A N 1
ATOM 606 C CA . SER A 1 73 ? 14.786 0.963 -45.010 1.00 55.28 73 SER A CA 1
ATOM 607 C C . SER A 1 73 ? 14.365 -0.227 -45.866 1.00 55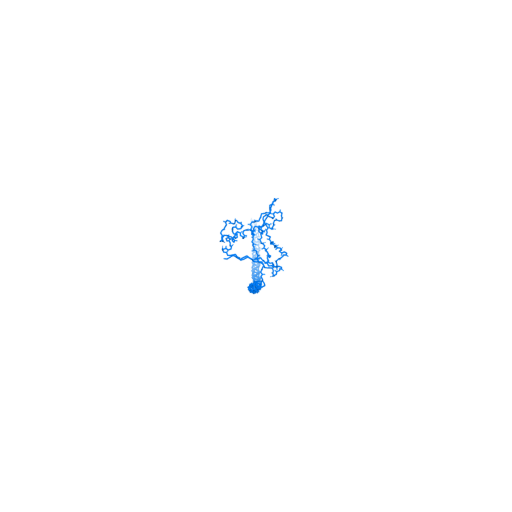.28 73 SER A C 1
ATOM 609 O O . SER A 1 73 ? 14.807 -1.345 -45.632 1.00 55.28 73 SER A O 1
ATOM 611 N N . PHE A 1 74 ? 13.529 -0.005 -46.887 1.00 53.06 74 PHE A N 1
ATOM 612 C CA . PHE A 1 74 ? 13.062 -1.051 -47.820 1.00 53.06 74 PHE A CA 1
ATOM 613 C C . PHE A 1 74 ? 14.181 -1.851 -48.532 1.00 53.06 74 PHE A C 1
ATOM 615 O O . PHE A 1 74 ? 13.877 -2.766 -49.295 1.00 53.06 74 PHE A O 1
ATOM 622 N N . SER A 1 75 ? 15.458 -1.511 -48.333 1.00 52.50 75 SER A N 1
ATOM 623 C CA . SER A 1 75 ? 16.600 -2.092 -49.041 1.00 52.50 75 SER A CA 1
ATOM 624 C C . SER A 1 75 ? 17.699 -2.702 -48.165 1.00 52.50 75 SER A C 1
ATOM 626 O O . SER A 1 75 ? 18.600 -3.296 -48.740 1.00 52.50 75 SER A O 1
ATOM 628 N N . ASP A 1 76 ? 17.652 -2.605 -46.831 1.00 47.84 76 ASP A N 1
ATOM 629 C CA . ASP A 1 76 ? 18.689 -3.188 -45.963 1.00 47.84 76 ASP A CA 1
ATOM 630 C C . ASP A 1 76 ? 18.091 -3.657 -44.628 1.00 47.84 76 ASP A C 1
ATOM 632 O O . ASP A 1 76 ? 17.833 -2.844 -43.743 1.00 47.84 76 ASP A O 1
ATOM 636 N N . GLU A 1 77 ? 17.959 -4.977 -44.439 1.00 53.34 77 GLU A N 1
ATOM 637 C CA . GLU A 1 77 ? 17.467 -5.623 -43.199 1.00 53.34 77 GLU A CA 1
ATOM 638 C C . GLU A 1 77 ? 18.285 -5.273 -41.930 1.00 53.34 77 GLU A C 1
ATOM 640 O O . GLU A 1 77 ? 17.928 -5.672 -40.825 1.00 53.34 77 GLU A O 1
ATOM 645 N N . ASN A 1 78 ? 19.389 -4.528 -42.066 1.00 52.34 78 ASN A N 1
ATOM 646 C CA . ASN A 1 78 ? 20.342 -4.225 -40.997 1.00 52.34 78 ASN A CA 1
ATOM 647 C C . ASN A 1 78 ? 20.454 -2.734 -40.628 1.00 52.34 78 ASN A C 1
ATOM 649 O O . ASN A 1 78 ? 21.310 -2.399 -39.810 1.00 52.34 78 ASN A O 1
ATOM 653 N N . ASN A 1 79 ? 19.647 -1.830 -41.203 1.00 57.09 79 ASN A N 1
ATOM 654 C CA . ASN A 1 79 ? 19.802 -0.385 -40.962 1.00 57.09 79 ASN A CA 1
ATOM 655 C C . ASN A 1 79 ? 18.502 0.345 -40.582 1.00 57.09 79 ASN A C 1
ATOM 657 O O . ASN A 1 79 ? 18.318 1.521 -40.903 1.00 57.09 79 ASN A O 1
ATOM 661 N N . ASP A 1 80 ? 17.606 -0.335 -39.865 1.00 66.62 80 ASP A N 1
ATOM 662 C CA . ASP A 1 80 ? 16.411 0.295 -39.300 1.00 66.62 80 ASP A CA 1
ATOM 663 C C . ASP A 1 80 ? 16.794 1.236 -38.151 1.00 66.62 80 ASP A C 1
ATOM 665 O O . ASP A 1 80 ? 16.959 0.850 -36.989 1.00 66.62 80 ASP A O 1
ATOM 669 N N . GLN A 1 81 ? 16.937 2.518 -38.480 1.00 85.31 81 GLN A N 1
ATOM 670 C CA . GLN A 1 81 ? 17.165 3.570 -37.497 1.00 85.31 81 GLN A CA 1
ATOM 671 C C . GLN A 1 81 ? 15.838 3.951 -36.843 1.00 85.31 81 GLN A C 1
ATOM 673 O O . GLN A 1 81 ? 14.959 4.551 -37.470 1.00 85.31 81 GLN A O 1
ATOM 678 N N . THR A 1 82 ? 15.697 3.623 -35.559 1.00 93.25 82 THR A N 1
ATOM 679 C CA . THR A 1 82 ? 14.555 4.051 -34.749 1.00 93.25 82 THR A CA 1
ATOM 680 C C . THR A 1 82 ? 14.958 5.222 -33.869 1.00 93.25 82 THR A C 1
ATOM 682 O O . THR A 1 82 ? 15.912 5.128 -33.107 1.00 93.25 82 THR A O 1
ATOM 685 N N . HIS A 1 83 ? 14.227 6.329 -33.943 1.00 94.75 83 HIS A N 1
ATOM 686 C CA . HIS A 1 83 ? 14.482 7.512 -33.130 1.00 94.75 83 HIS A CA 1
ATOM 687 C C . HIS A 1 83 ? 13.353 7.765 -32.136 1.00 94.75 83 HIS A C 1
ATOM 689 O O . HIS A 1 83 ? 12.188 7.820 -32.524 1.00 94.75 83 HIS A O 1
ATOM 695 N N . LEU A 1 84 ? 13.710 7.999 -30.876 1.00 96.56 84 LEU A N 1
ATOM 696 C CA . LEU A 1 84 ? 12.816 8.529 -29.854 1.00 96.56 84 LEU A CA 1
ATOM 697 C C . LEU A 1 84 ? 12.952 10.052 -29.815 1.00 96.56 84 LEU A C 1
ATOM 699 O O . LEU A 1 84 ? 14.022 10.575 -29.505 1.00 96.56 84 LEU A O 1
ATOM 703 N N . LYS A 1 85 ? 11.880 10.766 -30.149 1.00 95.69 85 LYS A N 1
ATOM 704 C CA . LYS A 1 85 ? 11.885 12.218 -30.326 1.00 95.69 85 LYS A CA 1
ATOM 705 C C . LYS A 1 85 ? 10.949 12.909 -29.354 1.00 95.69 85 LYS A C 1
ATOM 707 O O . LYS A 1 85 ? 9.802 12.500 -29.214 1.00 95.69 85 LYS A O 1
ATOM 712 N N . VAL A 1 86 ? 11.420 14.000 -28.764 1.00 95.50 86 VAL A N 1
ATOM 713 C CA . VAL A 1 86 ? 10.576 14.961 -28.050 1.00 95.50 86 VAL A CA 1
ATOM 714 C C . VAL A 1 86 ? 10.232 16.081 -29.020 1.00 95.50 86 VAL A C 1
ATOM 716 O O . VAL A 1 86 ? 11.121 16.791 -29.498 1.00 95.50 86 VAL A O 1
ATOM 719 N N . VAL A 1 87 ? 8.948 16.222 -29.331 1.00 93.62 87 VAL A N 1
ATOM 720 C CA . VAL A 1 87 ? 8.436 17.177 -30.313 1.00 93.62 87 VAL A CA 1
ATOM 721 C C . VAL A 1 87 ? 7.476 18.141 -29.634 1.00 93.62 87 VAL A C 1
ATOM 723 O O . VAL A 1 87 ? 6.507 17.723 -29.012 1.00 93.62 87 VAL A O 1
ATOM 726 N N . GLU A 1 88 ? 7.722 19.436 -29.791 1.00 91.88 88 GLU A N 1
ATOM 727 C CA . GLU A 1 88 ? 6.769 20.484 -29.451 1.00 91.88 88 GLU A CA 1
ATOM 728 C C . GLU A 1 88 ? 5.953 20.873 -30.690 1.00 91.88 88 GLU A C 1
ATOM 730 O O . GLU A 1 88 ? 6.498 21.226 -31.739 1.00 91.88 88 GLU A O 1
ATOM 735 N N . ILE A 1 89 ? 4.631 20.819 -30.573 1.00 86.25 89 ILE A N 1
ATOM 736 C CA . ILE A 1 89 ? 3.670 21.228 -31.588 1.00 86.25 89 ILE A CA 1
ATOM 737 C C . ILE A 1 89 ? 3.209 22.650 -31.271 1.00 86.25 89 ILE A C 1
ATOM 739 O O . ILE A 1 89 ? 2.469 22.892 -30.319 1.00 86.25 89 ILE A O 1
ATOM 743 N N . SER A 1 90 ? 3.635 23.600 -32.101 1.00 80.38 90 SER A N 1
ATOM 744 C CA . SER A 1 90 ? 3.097 24.963 -32.098 1.00 80.38 90 SER A CA 1
ATOM 745 C C . SER A 1 90 ? 1.986 25.116 -33.144 1.00 80.38 90 SER A C 1
ATOM 747 O O . SER A 1 90 ? 1.804 24.252 -33.999 1.00 80.38 90 SER A O 1
ATOM 749 N N . SER A 1 91 ? 1.283 26.253 -33.144 1.00 76.25 91 SER A N 1
ATOM 750 C CA . SER A 1 91 ? 0.253 26.570 -34.150 1.00 76.25 91 SER A CA 1
ATOM 751 C C . SER A 1 91 ? 0.786 26.708 -35.583 1.00 76.25 91 SER A C 1
ATOM 753 O O . SER A 1 91 ? -0.006 26.774 -36.519 1.00 76.25 91 SER A O 1
ATOM 755 N N . PHE A 1 92 ? 2.109 26.771 -35.763 1.00 77.75 92 PHE A N 1
ATOM 756 C CA . PHE A 1 92 ? 2.748 26.980 -37.062 1.00 77.75 92 PHE A CA 1
ATOM 757 C C . PHE A 1 92 ? 3.633 25.808 -37.500 1.00 77.75 92 PHE A C 1
ATOM 759 O O . PHE A 1 92 ? 3.649 25.462 -38.679 1.00 77.75 92 PHE A O 1
ATOM 766 N N . LYS A 1 93 ? 4.395 25.205 -36.577 1.00 82.38 93 LYS A N 1
ATOM 767 C CA . LYS A 1 93 ? 5.367 24.146 -36.895 1.00 82.38 93 LYS A CA 1
ATOM 768 C C . LYS A 1 93 ? 5.633 23.190 -35.734 1.00 82.38 93 LYS A C 1
ATOM 770 O O . LYS A 1 93 ? 5.435 23.538 -34.568 1.00 82.38 93 LYS A O 1
ATOM 775 N N . HIS A 1 94 ? 6.190 22.033 -36.076 1.00 87.19 94 HIS A N 1
ATOM 776 C CA . HIS A 1 94 ? 6.775 21.088 -35.130 1.00 87.19 94 HIS A CA 1
ATOM 777 C C . HIS A 1 94 ? 8.240 21.450 -34.853 1.00 87.19 94 HIS A C 1
ATOM 779 O O . HIS A 1 94 ? 9.015 21.668 -35.787 1.00 87.19 94 HIS A O 1
ATOM 785 N N . LEU A 1 95 ? 8.624 21.505 -33.581 1.00 89.88 95 LEU A N 1
ATOM 786 C CA . LEU A 1 95 ? 9.999 21.693 -33.129 1.00 89.88 95 LEU A CA 1
ATOM 787 C C . LEU A 1 95 ? 10.472 20.412 -32.439 1.00 89.88 95 LEU A C 1
ATOM 789 O O . LEU A 1 95 ? 9.881 19.989 -31.456 1.00 89.88 95 LEU A O 1
ATOM 793 N N . THR A 1 96 ? 11.525 19.777 -32.955 1.00 93.06 96 THR A N 1
ATOM 794 C CA . THR A 1 96 ? 12.154 18.635 -32.272 1.00 93.06 96 THR A CA 1
ATOM 795 C C . THR A 1 96 ? 13.187 19.163 -31.288 1.00 93.06 96 THR A C 1
ATOM 797 O O . THR A 1 96 ? 14.169 19.768 -31.707 1.00 93.06 96 THR A O 1
ATOM 800 N N . HIS A 1 97 ? 12.958 18.931 -30.001 1.00 93.81 97 HIS A N 1
ATOM 801 C CA . HIS A 1 97 ? 13.852 19.354 -28.920 1.00 93.81 97 HIS A CA 1
ATOM 802 C C . HIS A 1 97 ? 14.971 18.354 -28.656 1.00 93.81 97 HIS A C 1
ATOM 804 O O . HIS A 1 97 ? 16.076 18.733 -28.282 1.00 93.81 97 HIS A O 1
ATOM 810 N N . LEU A 1 98 ? 14.675 17.070 -28.847 1.00 96.00 98 LEU A N 1
ATOM 811 C CA . LEU A 1 98 ? 15.611 15.979 -28.617 1.00 96.00 98 LEU A CA 1
ATOM 812 C C . LEU A 1 98 ? 15.266 14.814 -29.545 1.00 96.00 98 LEU A C 1
ATOM 814 O O . LEU A 1 98 ? 14.088 14.515 -29.736 1.00 96.00 98 LEU A O 1
ATOM 818 N N . SER A 1 99 ? 16.271 14.154 -30.118 1.00 96.12 99 SER A N 1
ATOM 819 C CA . SER A 1 99 ? 16.099 13.014 -31.027 1.00 96.12 99 SER A CA 1
ATOM 820 C C . SER A 1 99 ? 17.116 11.914 -30.734 1.00 96.12 99 SER A C 1
ATOM 822 O O . SER A 1 99 ? 18.220 11.910 -31.263 1.00 96.12 99 SER A O 1
ATOM 824 N N . LEU A 1 100 ? 16.753 10.938 -29.917 1.00 95.81 100 LEU A N 1
ATOM 825 C CA . LEU A 1 100 ? 17.650 9.875 -29.470 1.00 95.81 100 LEU A CA 1
ATOM 826 C C . LEU A 1 100 ? 17.603 8.678 -30.417 1.00 95.81 100 LEU A C 1
ATOM 828 O O . LEU A 1 100 ? 16.521 8.174 -30.706 1.00 95.81 100 LEU A O 1
ATOM 832 N N . LEU A 1 101 ? 18.757 8.210 -30.896 1.00 94.94 101 LEU A N 1
ATOM 833 C CA . LEU A 1 101 ? 18.836 6.976 -31.679 1.00 94.94 101 LEU A CA 1
ATOM 834 C C . LEU A 1 101 ? 18.683 5.767 -30.747 1.00 94.94 101 LEU A C 1
ATOM 836 O O . LEU A 1 101 ? 19.521 5.517 -29.885 1.00 94.94 101 LEU A O 1
ATOM 840 N N . MET A 1 102 ? 17.603 5.019 -30.924 1.00 94.88 102 MET A N 1
ATOM 841 C CA . MET A 1 102 ? 17.278 3.831 -30.152 1.00 94.88 102 MET A CA 1
ATOM 842 C C . MET A 1 102 ? 17.610 2.577 -30.956 1.00 94.88 102 MET A C 1
ATOM 844 O O . MET A 1 102 ? 17.314 2.476 -32.145 1.00 94.88 102 MET A O 1
ATOM 848 N N . THR A 1 103 ? 18.157 1.578 -30.277 1.00 93.56 103 THR A N 1
ATOM 849 C CA . THR A 1 103 ? 18.396 0.248 -30.843 1.00 93.56 103 THR A CA 1
ATOM 850 C C . THR A 1 103 ? 17.334 -0.717 -30.342 1.00 93.56 103 THR A C 1
ATOM 852 O O . THR A 1 103 ? 17.029 -0.745 -29.146 1.00 93.56 103 THR A O 1
ATOM 855 N N . ARG A 1 104 ? 16.755 -1.510 -31.246 1.00 93.00 104 ARG A N 1
ATOM 856 C CA . ARG A 1 104 ? 15.883 -2.617 -30.852 1.00 93.00 104 ARG A CA 1
ATOM 857 C C . ARG A 1 104 ? 16.730 -3.668 -30.138 1.00 93.00 104 ARG A C 1
ATOM 859 O O . ARG A 1 104 ? 17.787 -4.054 -30.635 1.00 93.00 104 ARG A O 1
ATOM 866 N N . ALA A 1 105 ? 16.292 -4.104 -28.963 1.00 93.88 105 ALA A N 1
ATOM 867 C CA . ALA A 1 105 ? 17.002 -5.125 -28.211 1.00 93.88 105 ALA A CA 1
ATOM 868 C C . ALA A 1 105 ? 16.897 -6.485 -28.908 1.00 93.88 105 ALA A C 1
ATOM 870 O O . ALA A 1 105 ? 15.847 -6.848 -29.439 1.00 93.88 105 ALA A O 1
ATOM 871 N N . ASN A 1 106 ? 17.986 -7.250 -28.879 1.00 93.56 106 ASN A N 1
ATOM 872 C CA . ASN A 1 106 ? 17.988 -8.618 -29.395 1.00 93.56 106 ASN A CA 1
ATOM 873 C C . ASN A 1 106 ? 17.451 -9.618 -28.355 1.00 93.56 106 ASN A C 1
ATOM 875 O O . ASN A 1 106 ? 17.297 -9.306 -27.172 1.00 93.56 106 ASN A O 1
ATOM 879 N N . ASP A 1 107 ? 17.244 -10.866 -28.773 1.00 94.56 107 ASP A N 1
ATOM 880 C CA . ASP A 1 107 ? 16.749 -11.952 -27.920 1.00 94.56 107 ASP A CA 1
ATOM 881 C C . ASP A 1 107 ? 17.514 -12.127 -26.607 1.00 94.56 107 ASP A C 1
ATOM 883 O O . ASP A 1 107 ? 16.916 -12.409 -25.568 1.00 94.56 107 ASP A O 1
ATOM 887 N N . LYS A 1 108 ? 18.845 -11.998 -26.629 1.00 96.44 108 LYS A N 1
ATOM 888 C CA . LYS A 1 108 ? 19.666 -12.158 -25.422 1.00 96.44 108 LYS A CA 1
ATOM 889 C C . LYS A 1 108 ? 19.357 -11.049 -24.420 1.00 96.44 108 LYS A C 1
ATOM 891 O O . LYS A 1 108 ? 19.255 -11.305 -23.219 1.00 96.44 108 LYS A O 1
ATOM 896 N N . GLU A 1 109 ? 19.195 -9.830 -24.908 1.00 94.94 109 GLU A N 1
ATOM 897 C CA . GLU A 1 109 ? 18.906 -8.653 -24.096 1.00 94.94 109 GLU A CA 1
ATOM 898 C C . GLU A 1 109 ? 17.482 -8.672 -23.558 1.00 94.94 109 GLU A C 1
ATOM 900 O O . GLU A 1 109 ? 17.293 -8.426 -22.367 1.00 94.94 109 GLU A O 1
ATOM 905 N N . ILE A 1 110 ? 16.508 -9.052 -24.388 1.00 96.12 110 ILE A N 1
ATOM 906 C CA . ILE A 1 110 ? 15.118 -9.235 -23.966 1.00 96.12 110 ILE A CA 1
ATOM 907 C C . ILE A 1 110 ? 15.037 -10.328 -22.897 1.00 96.12 110 ILE A C 1
ATOM 909 O O . ILE A 1 110 ? 14.481 -10.092 -21.829 1.00 96.12 110 ILE A O 1
ATOM 913 N N . LYS A 1 111 ? 15.663 -11.495 -23.107 1.00 97.12 111 LYS A N 1
ATOM 914 C CA . LYS A 1 111 ? 15.686 -12.578 -22.103 1.00 97.12 111 LYS A CA 1
ATOM 915 C C . LYS A 1 111 ? 16.309 -12.123 -20.786 1.00 97.12 111 LYS A C 1
ATOM 917 O O . LYS A 1 111 ? 15.759 -12.400 -19.724 1.00 97.12 111 LYS A O 1
ATOM 922 N N . THR A 1 112 ? 17.426 -11.398 -20.847 1.00 96.81 112 THR A N 1
ATOM 923 C CA . THR A 1 112 ? 18.093 -10.857 -19.651 1.00 96.81 112 THR A CA 1
ATOM 924 C C . THR A 1 112 ? 17.200 -9.845 -18.930 1.00 96.81 112 THR A C 1
ATOM 926 O O . THR A 1 112 ? 17.071 -9.887 -17.706 1.00 96.81 112 THR A O 1
ATOM 929 N N . TYR A 1 113 ? 16.548 -8.955 -19.682 1.00 95.19 113 TYR A N 1
ATOM 930 C CA . TYR A 1 113 ? 15.610 -7.976 -19.145 1.00 95.19 113 TYR A CA 1
ATOM 931 C C . TYR A 1 113 ? 14.414 -8.657 -18.471 1.00 95.19 113 TYR A C 1
ATOM 933 O O . TYR A 1 113 ? 14.136 -8.377 -17.306 1.00 95.19 113 TYR A O 1
ATOM 941 N N . LEU A 1 114 ? 13.756 -9.595 -19.156 1.00 96.94 114 LEU A N 1
ATOM 942 C CA . LEU A 1 114 ? 12.593 -10.316 -18.643 1.00 96.94 114 LEU A CA 1
ATOM 943 C C . LEU A 1 114 ? 12.936 -11.164 -17.416 1.00 96.94 114 LEU A C 1
ATOM 945 O O . LEU A 1 114 ? 12.200 -11.118 -16.434 1.00 96.94 114 LEU A O 1
ATOM 949 N N . ALA A 1 115 ? 14.075 -11.863 -17.415 1.00 97.62 115 ALA A N 1
ATOM 950 C CA . ALA A 1 115 ? 14.538 -12.616 -16.249 1.00 97.62 115 ALA A CA 1
ATOM 951 C C . ALA A 1 115 ? 14.722 -11.703 -15.028 1.00 97.62 115 ALA A C 1
ATOM 953 O O . ALA A 1 115 ? 14.265 -12.027 -13.930 1.00 97.62 115 ALA A O 1
ATOM 954 N N . ARG A 1 116 ? 15.320 -10.519 -15.221 1.00 95.94 116 ARG A N 1
ATOM 955 C CA . ARG A 1 116 ? 15.480 -9.540 -14.141 1.00 95.94 116 ARG A CA 1
ATOM 956 C C . ARG A 1 116 ? 14.142 -8.963 -13.677 1.00 95.94 116 ARG A C 1
ATOM 958 O O . ARG A 1 116 ? 13.946 -8.809 -12.475 1.00 95.94 116 ARG A O 1
ATOM 965 N N . ARG A 1 117 ? 13.221 -8.647 -14.594 1.00 95.50 117 ARG A N 1
ATOM 966 C CA . ARG A 1 117 ? 11.876 -8.150 -14.250 1.00 95.50 117 ARG A CA 1
ATOM 967 C C . ARG A 1 117 ? 11.065 -9.190 -13.483 1.00 95.50 117 ARG A C 1
ATOM 969 O O . ARG A 1 117 ? 10.411 -8.825 -12.513 1.00 95.50 117 ARG A O 1
ATOM 976 N N . LEU A 1 118 ? 11.151 -10.462 -13.869 1.00 96.81 118 LEU A N 1
ATOM 977 C CA . LEU A 1 118 ? 10.501 -11.565 -13.165 1.00 96.81 118 LEU A CA 1
ATOM 978 C C . LEU A 1 118 ? 11.070 -11.738 -11.754 1.00 96.81 118 LEU A C 1
ATOM 980 O O . LEU A 1 118 ? 10.304 -11.865 -10.806 1.00 96.81 118 LEU A O 1
ATOM 984 N N . GLN A 1 119 ? 12.396 -11.679 -11.603 1.00 97.62 119 GLN A N 1
ATOM 985 C CA . GLN A 1 119 ? 13.035 -11.736 -10.290 1.00 97.62 119 GLN A CA 1
ATOM 986 C C . GLN A 1 119 ? 12.542 -10.608 -9.372 1.00 97.62 119 GLN A C 1
ATOM 988 O O . GLN A 1 119 ? 12.082 -10.884 -8.270 1.00 97.62 119 GLN A O 1
ATOM 993 N N . LEU A 1 120 ? 12.583 -9.356 -9.843 1.00 96.12 120 LEU A N 1
ATOM 994 C CA . LEU A 1 120 ? 12.103 -8.203 -9.072 1.00 96.12 120 LEU A CA 1
ATOM 995 C C . LEU A 1 120 ? 10.618 -8.337 -8.717 1.00 96.12 120 LEU A C 1
ATOM 997 O O . LEU A 1 120 ? 10.218 -8.047 -7.595 1.00 96.12 120 LEU A O 1
ATOM 1001 N N . ARG A 1 121 ? 9.797 -8.822 -9.657 1.00 95.94 121 ARG A N 1
ATOM 1002 C CA . ARG A 1 121 ? 8.371 -9.053 -9.411 1.00 95.94 121 ARG A CA 1
ATOM 1003 C C . ARG A 1 121 ? 8.142 -10.121 -8.341 1.00 95.94 121 ARG A C 1
ATOM 1005 O O . ARG A 1 121 ? 7.243 -9.941 -7.526 1.00 95.94 121 ARG A O 1
ATOM 1012 N N . ASN A 1 122 ? 8.924 -11.199 -8.336 1.00 97.62 122 ASN A N 1
ATOM 1013 C CA . ASN A 1 122 ? 8.838 -12.236 -7.307 1.00 97.62 122 ASN A CA 1
ATOM 1014 C C . ASN A 1 122 ? 9.254 -11.690 -5.935 1.00 97.62 122 ASN A C 1
ATOM 1016 O O . ASN A 1 122 ? 8.539 -11.899 -4.964 1.00 97.62 122 ASN A O 1
ATOM 1020 N N . GLU A 1 123 ? 10.345 -10.920 -5.868 1.00 97.56 123 GLU A N 1
ATOM 1021 C CA . GLU A 1 123 ? 10.791 -10.255 -4.634 1.00 97.56 123 GLU A CA 1
ATOM 1022 C C . GLU A 1 123 ? 9.711 -9.299 -4.081 1.00 97.56 123 GLU A C 1
ATOM 1024 O O . GLU A 1 123 ? 9.423 -9.296 -2.882 1.00 97.56 123 GLU A O 1
ATOM 1029 N N . ASP A 1 124 ? 9.063 -8.519 -4.954 1.00 97.12 124 ASP A N 1
ATOM 1030 C CA . ASP A 1 124 ? 7.947 -7.641 -4.585 1.00 97.12 124 ASP A CA 1
ATOM 1031 C C . ASP A 1 124 ? 6.711 -8.425 -4.123 1.00 97.12 124 ASP A C 1
ATOM 1033 O O . ASP A 1 124 ? 6.055 -8.029 -3.157 1.00 97.12 124 ASP A O 1
ATOM 1037 N N . TYR A 1 125 ? 6.392 -9.532 -4.799 1.00 97.75 125 TYR A N 1
ATOM 1038 C CA . TYR A 1 125 ? 5.275 -10.404 -4.442 1.00 97.75 125 TYR A CA 1
ATOM 1039 C C . TYR A 1 125 ? 5.485 -11.044 -3.069 1.00 97.75 125 TYR A C 1
ATOM 1041 O O . TYR A 1 125 ? 4.583 -11.000 -2.235 1.00 97.75 125 TYR A O 1
ATOM 1049 N N . ASP A 1 126 ? 6.678 -11.572 -2.799 1.00 98.00 126 ASP A N 1
ATOM 1050 C CA . ASP A 1 126 ? 7.014 -12.175 -1.510 1.00 98.00 126 ASP A CA 1
ATOM 1051 C C . ASP A 1 126 ? 6.949 -11.139 -0.383 1.00 98.00 126 ASP A C 1
ATOM 1053 O O . ASP A 1 126 ? 6.372 -11.404 0.675 1.00 98.00 126 ASP A O 1
ATOM 1057 N N . ARG A 1 127 ? 7.470 -9.925 -0.615 1.00 97.88 127 ARG A N 1
ATOM 1058 C CA . ARG A 1 127 ? 7.363 -8.814 0.342 1.00 97.88 127 ARG A CA 1
ATOM 1059 C C . ARG A 1 127 ? 5.901 -8.484 0.651 1.00 97.88 127 ARG A C 1
ATOM 1061 O O . ARG A 1 127 ? 5.523 -8.465 1.821 1.00 97.88 127 ARG A O 1
ATOM 1068 N N . MET A 1 128 ? 5.087 -8.273 -0.383 1.00 97.81 128 MET A N 1
ATOM 1069 C CA . MET A 1 128 ? 3.671 -7.924 -0.235 1.00 97.81 128 MET A CA 1
ATOM 1070 C C . MET A 1 128 ? 2.868 -9.051 0.428 1.00 97.81 128 MET A C 1
ATOM 1072 O O . MET A 1 128 ? 2.032 -8.801 1.290 1.00 97.81 128 MET A O 1
ATOM 1076 N N . SER A 1 129 ? 3.145 -10.306 0.071 1.00 98.19 129 SER A N 1
ATOM 1077 C CA . SER A 1 129 ? 2.519 -11.487 0.669 1.00 98.19 129 SER A CA 1
ATOM 1078 C C . SER A 1 129 ? 2.844 -11.604 2.161 1.00 98.19 129 SER A C 1
ATOM 1080 O O . SER A 1 129 ? 1.961 -11.872 2.979 1.00 98.19 129 SER A O 1
ATOM 1082 N N . ASN A 1 130 ? 4.095 -11.352 2.552 1.00 98.12 130 ASN A N 1
ATOM 1083 C CA . ASN A 1 130 ? 4.502 -11.359 3.956 1.00 98.12 130 ASN A CA 1
ATOM 1084 C C . ASN A 1 130 ? 3.830 -10.238 4.758 1.00 98.12 130 ASN A C 1
ATOM 1086 O O . ASN A 1 130 ? 3.321 -10.499 5.849 1.00 98.12 130 ASN A O 1
ATOM 1090 N N . GLU A 1 131 ? 3.778 -9.023 4.211 1.00 98.19 131 GLU A N 1
ATOM 1091 C CA . GLU A 1 131 ? 3.090 -7.886 4.831 1.00 98.19 131 GLU A CA 1
ATOM 1092 C C . GLU A 1 131 ? 1.587 -8.154 4.981 1.00 98.19 131 GLU A C 1
ATOM 1094 O O . GLU A 1 131 ? 1.033 -8.001 6.069 1.00 98.19 131 GLU A O 1
ATOM 1099 N N . TYR A 1 132 ? 0.942 -8.669 3.931 1.00 98.25 132 TYR A N 1
ATOM 1100 C CA . TYR A 1 132 ? -0.460 -9.078 3.970 1.00 98.25 132 TYR A CA 1
ATOM 1101 C C . TYR A 1 132 ? -0.726 -10.108 5.075 1.00 98.25 132 TYR A C 1
ATOM 1103 O O . TYR A 1 132 ? -1.653 -9.950 5.871 1.00 98.25 132 TYR A O 1
ATOM 1111 N N . ASN A 1 133 ? 0.102 -11.152 5.165 1.00 98.31 133 ASN A N 1
ATOM 1112 C CA . ASN A 1 133 ? -0.042 -12.185 6.191 1.00 98.31 133 ASN A CA 1
ATOM 1113 C C . ASN A 1 133 ? 0.196 -11.643 7.607 1.00 98.31 133 ASN A C 1
ATOM 1115 O O . ASN A 1 133 ? -0.474 -12.076 8.545 1.00 98.31 133 ASN A O 1
ATOM 1119 N N . TYR A 1 134 ? 1.131 -10.706 7.772 1.00 98.12 134 TYR A N 1
ATOM 1120 C CA . TYR A 1 134 ? 1.372 -10.030 9.043 1.00 98.12 134 TYR A CA 1
ATOM 1121 C C . TYR A 1 134 ? 0.144 -9.218 9.477 1.00 98.12 134 TYR A C 1
ATOM 1123 O O . TYR A 1 134 ? -0.408 -9.471 10.549 1.00 98.12 134 TYR A O 1
ATOM 1131 N N . VAL A 1 135 ? -0.339 -8.321 8.612 1.00 98.31 135 VAL A N 1
ATOM 1132 C CA . VAL A 1 135 ? -1.498 -7.458 8.895 1.00 98.31 135 VAL A CA 1
ATOM 1133 C C . VAL A 1 135 ? -2.750 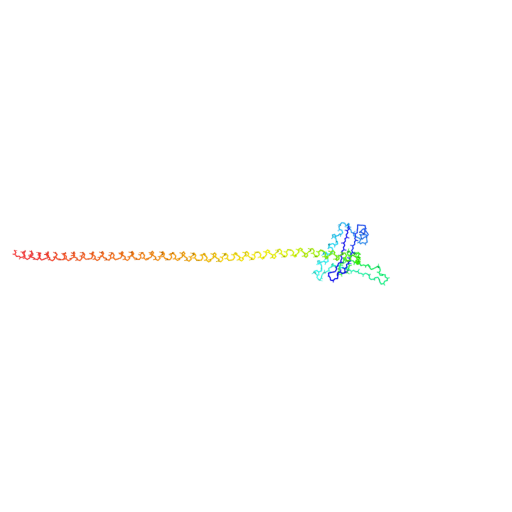-8.293 9.157 1.00 98.31 135 VAL A C 1
ATOM 1135 O O . VAL A 1 135 ? -3.512 -8.001 10.076 1.00 98.31 135 VAL A O 1
ATOM 1138 N N . LYS A 1 136 ? -2.948 -9.379 8.403 1.00 98.44 136 LYS A N 1
ATOM 1139 C CA . LYS A 1 136 ? -4.064 -10.306 8.610 1.00 98.44 136 LYS A CA 1
ATOM 1140 C C . LYS A 1 136 ? -4.047 -10.932 10.009 1.00 98.44 136 LYS A C 1
ATOM 1142 O O . LYS A 1 136 ? -5.072 -10.924 10.685 1.00 98.44 136 LYS A O 1
ATOM 1147 N N . ARG A 1 137 ? -2.895 -11.434 10.468 1.00 98.31 137 ARG A N 1
ATOM 1148 C CA . ARG A 1 137 ? -2.754 -12.012 11.819 1.00 98.31 137 ARG A CA 1
ATOM 1149 C C . ARG A 1 137 ? -2.947 -10.969 12.913 1.00 98.31 137 ARG A C 1
ATOM 1151 O O . ARG A 1 137 ? -3.555 -11.257 13.945 1.00 98.31 137 ARG A O 1
ATOM 1158 N N . GLU A 1 138 ? -2.430 -9.761 12.701 1.00 98.38 138 GLU A N 1
ATOM 1159 C CA . GLU A 1 138 ? -2.623 -8.662 13.643 1.00 98.38 138 GLU A CA 1
ATOM 1160 C C . GLU A 1 138 ? -4.110 -8.312 13.767 1.00 98.38 138 GLU A C 1
ATOM 1162 O O . GLU A 1 138 ? -4.623 -8.214 14.882 1.00 98.38 138 GLU A O 1
ATOM 1167 N N . LEU A 1 139 ? -4.827 -8.227 12.644 1.00 98.38 139 LEU A N 1
ATOM 1168 C CA . LEU A 1 139 ? -6.269 -7.993 12.620 1.00 98.38 139 LEU A CA 1
ATOM 1169 C C . LEU A 1 139 ? -7.042 -9.086 13.371 1.00 98.38 139 LEU A C 1
ATOM 1171 O O . LEU A 1 139 ? -7.881 -8.765 14.211 1.00 98.38 139 LEU A O 1
ATOM 1175 N N . GLU A 1 140 ? -6.738 -10.362 13.117 1.00 98.38 140 GLU A N 1
ATOM 1176 C CA . GLU A 1 140 ? -7.350 -11.500 13.822 1.00 98.38 140 GLU A CA 1
ATOM 1177 C C . GLU A 1 140 ? -7.129 -11.401 15.342 1.00 98.38 140 GLU A C 1
ATOM 1179 O O . GLU A 1 140 ? -8.070 -11.541 16.126 1.00 98.38 140 GLU A O 1
ATOM 1184 N N . THR A 1 141 ? -5.909 -11.055 15.763 1.00 98.31 141 THR A N 1
ATOM 1185 C CA . THR A 1 141 ? -5.562 -10.873 17.182 1.00 98.31 141 THR A CA 1
ATOM 1186 C C . THR A 1 141 ? -6.331 -9.708 17.810 1.00 98.31 141 THR A C 1
ATOM 1188 O O . THR A 1 141 ? -6.872 -9.831 18.912 1.00 98.31 141 THR A O 1
ATOM 1191 N N . LYS A 1 142 ? -6.414 -8.562 17.121 1.00 97.94 142 LYS A N 1
ATOM 1192 C CA . LYS A 1 142 ? -7.173 -7.398 17.605 1.00 97.94 142 LYS A CA 1
ATOM 1193 C C . LYS A 1 142 ? -8.667 -7.698 17.690 1.00 97.94 142 LYS A C 1
ATOM 1195 O O . LYS A 1 142 ? -9.303 -7.271 18.651 1.00 97.94 142 LYS A O 1
ATOM 1200 N N . GLN A 1 143 ? -9.213 -8.454 16.740 1.00 98.31 143 GLN A N 1
ATOM 1201 C CA . GLN A 1 143 ? -10.615 -8.864 16.751 1.00 98.31 143 GLN A CA 1
ATOM 1202 C C . GLN A 1 143 ? -10.929 -9.787 17.934 1.00 98.31 143 GLN A C 1
ATOM 1204 O O . GLN A 1 143 ? -11.966 -9.623 18.580 1.00 98.31 143 GLN A O 1
ATOM 1209 N N . GLN A 1 144 ? -10.033 -10.725 18.253 1.00 98.12 144 GLN A N 1
ATOM 1210 C CA . GLN A 1 144 ? -10.184 -11.580 19.429 1.00 98.12 144 GLN A CA 1
ATOM 1211 C C . GLN A 1 144 ? -10.150 -10.758 20.725 1.00 98.12 144 GLN A C 1
ATOM 1213 O O . GLN A 1 144 ? -11.053 -10.885 21.551 1.00 98.12 144 GLN A O 1
ATOM 1218 N N . LEU A 1 145 ? -9.164 -9.867 20.874 1.00 98.19 145 LEU A N 1
ATOM 1219 C CA . LEU A 1 145 ? -9.051 -9.003 22.051 1.00 98.19 145 LEU A CA 1
ATOM 1220 C C . LEU A 1 145 ? -10.284 -8.104 22.220 1.00 98.19 145 LEU A C 1
ATOM 1222 O O . LEU A 1 145 ? -10.763 -7.905 23.336 1.00 98.19 145 LEU A O 1
ATOM 1226 N N . LEU A 1 146 ? -10.815 -7.573 21.115 1.00 98.38 146 LEU A N 1
ATOM 1227 C CA . LEU A 1 146 ? -12.038 -6.779 21.130 1.00 98.38 146 LEU A CA 1
ATOM 1228 C C . LEU A 1 146 ? -13.224 -7.602 21.649 1.00 98.38 146 LEU A C 1
ATOM 1230 O O . LEU A 1 146 ? -13.939 -7.132 22.529 1.00 98.38 146 LEU A O 1
ATOM 1234 N N . ASN A 1 147 ? -13.394 -8.836 21.167 1.00 98.25 147 ASN A N 1
ATOM 1235 C CA . ASN A 1 147 ? -14.452 -9.732 21.639 1.00 98.25 147 ASN A CA 1
ATOM 1236 C C . ASN A 1 147 ? -14.315 -10.043 23.136 1.00 98.25 147 ASN A C 1
ATOM 1238 O O . ASN A 1 147 ? -15.304 -9.989 23.867 1.00 98.25 147 ASN A O 1
ATOM 1242 N N . GLU A 1 148 ? -13.101 -10.331 23.612 1.00 98.19 148 GLU A N 1
ATOM 1243 C CA . GLU A 1 148 ? -12.830 -10.563 25.036 1.00 98.19 148 GLU A CA 1
ATOM 1244 C C . GLU A 1 148 ? -13.213 -9.341 25.881 1.00 98.19 148 GLU A C 1
ATOM 1246 O O . GLU A 1 148 ? -13.910 -9.476 26.892 1.00 98.19 148 GLU A O 1
ATOM 1251 N N . LYS A 1 149 ? -12.843 -8.136 25.429 1.00 97.94 149 LYS A N 1
ATOM 1252 C CA . LYS A 1 149 ? -13.198 -6.885 26.108 1.00 97.94 149 LYS A CA 1
ATOM 1253 C C . LYS A 1 149 ? -14.691 -6.584 26.072 1.00 97.94 149 LYS A C 1
ATOM 1255 O O . LYS A 1 149 ? -15.224 -6.114 27.074 1.00 97.94 149 LYS A O 1
ATOM 1260 N N . SER A 1 150 ? -15.387 -6.894 24.982 1.00 98.19 150 SER A N 1
ATOM 1261 C CA . SER A 1 150 ? -16.848 -6.777 24.918 1.00 98.19 150 SER A CA 1
ATOM 1262 C C . SER A 1 150 ? -17.541 -7.712 25.913 1.00 98.19 150 SER A C 1
ATOM 1264 O O . SER A 1 150 ? -18.481 -7.295 26.586 1.00 98.19 150 SER A O 1
ATOM 1266 N N . ILE A 1 151 ? -17.059 -8.951 26.059 1.00 98.25 151 ILE A N 1
ATOM 1267 C CA . ILE A 1 151 ? -17.603 -9.906 27.036 1.00 98.25 151 ILE A CA 1
ATOM 1268 C C . ILE A 1 151 ? -17.352 -9.424 28.471 1.00 98.25 151 ILE A C 1
ATOM 1270 O O . ILE A 1 151 ? -18.255 -9.482 29.305 1.00 98.25 151 ILE A O 1
ATOM 1274 N N . GLU A 1 152 ? -16.141 -8.952 28.775 1.00 98.00 152 GLU A N 1
ATOM 1275 C CA . GLU A 1 152 ? -15.792 -8.396 30.090 1.00 98.00 152 GLU A CA 1
ATOM 1276 C C . GLU A 1 152 ? -16.662 -7.179 30.437 1.00 98.00 152 GLU A C 1
ATOM 1278 O O . GLU A 1 152 ? -17.196 -7.086 31.543 1.00 98.00 152 GLU A O 1
ATOM 1283 N N . PHE A 1 153 ? -16.874 -6.287 29.468 1.00 98.06 153 PHE A N 1
ATOM 1284 C CA . PHE A 1 153 ? -17.729 -5.115 29.624 1.00 98.06 153 PHE A CA 1
ATOM 1285 C C . PHE A 1 153 ? -19.182 -5.487 29.948 1.00 98.06 153 PHE A C 1
ATOM 1287 O O . PHE A 1 153 ? -19.759 -4.941 30.890 1.00 98.06 153 PHE A O 1
ATOM 1294 N N . GLU A 1 154 ? -19.774 -6.438 29.219 1.00 98.19 154 GLU A N 1
ATOM 1295 C CA . GLU A 1 154 ? -21.145 -6.885 29.495 1.00 98.19 154 GLU A CA 1
ATOM 1296 C C . GLU A 1 154 ? -21.267 -7.559 30.871 1.00 98.19 154 GLU A C 1
ATOM 1298 O O . GLU A 1 154 ? -22.246 -7.326 31.581 1.00 98.19 154 GLU A O 1
ATOM 1303 N N . LYS A 1 155 ? -20.253 -8.319 31.313 1.00 98.12 155 LYS A N 1
ATOM 1304 C CA . LYS A 1 155 ? -20.223 -8.881 32.677 1.00 98.12 155 LYS A CA 1
ATOM 1305 C C . LYS A 1 155 ? -20.227 -7.789 33.744 1.00 98.12 155 LYS A C 1
ATOM 1307 O O . LYS A 1 155 ? -21.088 -7.807 34.620 1.00 98.12 155 LYS A O 1
ATOM 1312 N N . LEU A 1 156 ? -19.328 -6.810 33.634 1.00 98.19 156 LEU A N 1
ATOM 1313 C CA . LEU A 1 156 ? -19.252 -5.690 34.577 1.00 98.19 156 LEU A CA 1
ATOM 1314 C C . LEU A 1 156 ? -20.554 -4.886 34.613 1.00 98.19 156 LEU A C 1
ATOM 1316 O O . LEU A 1 156 ? -21.006 -4.474 35.678 1.00 98.19 156 LEU A O 1
ATOM 1320 N N . LYS A 1 157 ? -21.194 -4.692 33.460 1.00 98.25 157 LYS A N 1
ATOM 1321 C CA . LYS A 1 157 ? -22.488 -4.014 33.359 1.00 98.25 157 LYS A CA 1
ATOM 1322 C C . LYS A 1 157 ? -23.598 -4.781 34.083 1.00 98.25 157 LYS A C 1
ATOM 1324 O O . LYS A 1 157 ? -24.407 -4.165 34.777 1.00 98.25 157 LYS A O 1
ATOM 1329 N N . LEU A 1 158 ? -23.643 -6.108 33.948 1.00 98.06 158 LEU A N 1
ATOM 1330 C CA . LEU A 1 158 ? -24.596 -6.956 34.673 1.00 98.06 158 LEU A CA 1
ATOM 1331 C C . LEU A 1 158 ? -24.347 -6.927 36.186 1.00 98.06 158 LEU A C 1
ATOM 1333 O O . LEU A 1 158 ? -25.293 -6.734 36.951 1.00 98.06 158 LEU A O 1
ATOM 1337 N N . GLU A 1 159 ? -23.091 -7.061 36.616 1.00 98.00 159 GLU A N 1
ATOM 1338 C CA . GLU A 1 159 ? -22.700 -6.985 38.030 1.00 98.00 159 GLU A CA 1
ATOM 1339 C C . GLU A 1 159 ? -23.058 -5.629 38.641 1.00 98.00 159 GLU A C 1
ATOM 1341 O O . GLU A 1 159 ? -23.676 -5.567 39.706 1.00 98.00 159 GLU A O 1
ATOM 1346 N N . TRP A 1 160 ? -22.742 -4.541 37.936 1.00 97.56 160 TRP A N 1
ATOM 1347 C CA . TRP A 1 160 ? -23.065 -3.184 38.363 1.00 97.56 160 TRP A CA 1
ATOM 1348 C C . TRP A 1 160 ? -24.576 -2.981 38.512 1.00 97.56 160 TRP A C 1
ATOM 1350 O O . TRP A 1 160 ? -25.024 -2.491 39.548 1.00 97.56 160 TRP A O 1
ATOM 1360 N N . ASN A 1 161 ? -25.375 -3.426 37.536 1.00 98.06 161 ASN A N 1
ATOM 1361 C CA . ASN A 1 161 ? -26.837 -3.358 37.615 1.00 98.06 161 ASN A CA 1
ATOM 1362 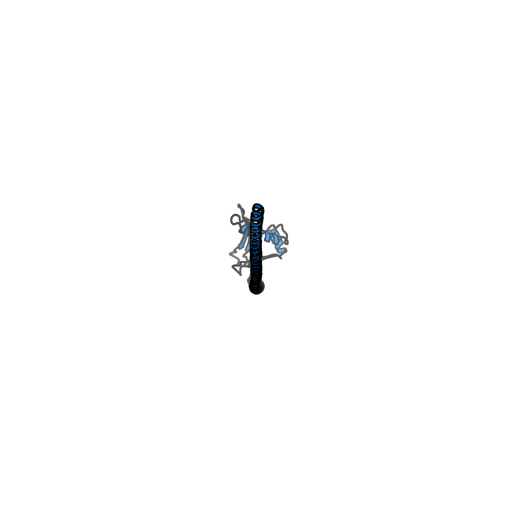C C . ASN A 1 161 ? -27.394 -4.181 38.785 1.00 98.06 161 ASN A C 1
ATOM 1364 O O . ASN A 1 161 ? -28.285 -3.716 39.495 1.00 98.06 161 ASN A O 1
ATOM 1368 N N . SER A 1 162 ? -26.867 -5.388 39.009 1.00 97.75 162 SER A N 1
ATOM 1369 C CA . SER A 1 162 ? -27.280 -6.244 40.124 1.00 97.75 162 SER A CA 1
ATOM 1370 C C . SER A 1 162 ? -26.969 -5.596 41.472 1.00 97.75 162 SER A C 1
ATOM 1372 O O . SER A 1 162 ? -27.837 -5.536 42.342 1.00 97.75 162 SER A O 1
ATOM 1374 N N . ASN A 1 163 ? -25.755 -5.065 41.636 1.00 98.00 163 ASN A N 1
ATOM 1375 C 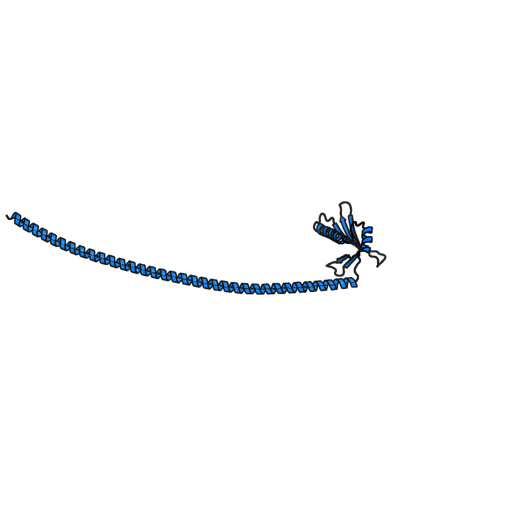CA . ASN A 1 163 ? -25.351 -4.381 42.859 1.00 98.00 163 ASN A CA 1
ATOM 1376 C C . ASN A 1 163 ? -26.186 -3.113 43.091 1.00 98.00 163 ASN A C 1
ATOM 1378 O O . ASN A 1 163 ? -26.671 -2.887 44.196 1.00 98.00 163 ASN A O 1
ATOM 1382 N N . ASN A 1 164 ? -26.433 -2.324 42.042 1.00 97.81 164 ASN A N 1
ATOM 1383 C CA . ASN A 1 164 ? -27.283 -1.140 42.125 1.00 97.81 164 ASN A CA 1
ATOM 1384 C C . ASN A 1 164 ? -28.711 -1.502 42.567 1.00 97.81 164 ASN A C 1
ATOM 1386 O O . ASN A 1 164 ? -29.239 -0.905 43.501 1.00 97.81 164 ASN A O 1
ATOM 1390 N N . ASN A 1 165 ? -29.311 -2.538 41.973 1.00 97.56 165 ASN A N 1
ATOM 1391 C CA . ASN A 1 165 ? -30.633 -3.025 42.372 1.00 97.56 165 ASN A CA 1
ATOM 1392 C C . ASN A 1 165 ? -30.653 -3.548 43.815 1.00 97.56 165 ASN A C 1
ATOM 1394 O O . ASN A 1 165 ? -31.617 -3.308 44.540 1.00 97.56 165 ASN A O 1
ATOM 1398 N N . GLN A 1 166 ? -29.592 -4.229 44.256 1.00 97.75 166 GLN A N 1
ATOM 1399 C CA . GLN A 1 166 ? -29.467 -4.703 45.633 1.00 97.75 166 GLN A CA 1
ATOM 1400 C C . GLN A 1 166 ? -29.388 -3.537 46.627 1.00 97.75 166 GLN A C 1
ATOM 1402 O O . GLN A 1 166 ? -30.064 -3.564 47.654 1.00 97.75 166 GLN A O 1
ATOM 1407 N N . VAL A 1 167 ? -28.585 -2.514 46.325 1.00 97.75 167 VAL A N 1
ATOM 1408 C CA . VAL A 1 167 ? -28.450 -1.306 47.151 1.00 97.75 167 VAL A CA 1
ATOM 1409 C C . VAL A 1 167 ? -29.773 -0.543 47.212 1.00 97.75 167 VAL A C 1
ATOM 1411 O O . VAL A 1 167 ? -30.234 -0.209 48.301 1.00 97.75 167 VAL A O 1
ATOM 1414 N N . ILE A 1 168 ? -30.436 -0.344 46.069 1.00 97.62 168 ILE A N 1
ATOM 1415 C CA . ILE A 1 168 ? -31.765 0.279 46.001 1.00 97.62 168 ILE A CA 1
ATOM 1416 C C . ILE A 1 168 ? -32.782 -0.521 46.830 1.00 97.62 168 ILE A C 1
ATOM 1418 O O . ILE A 1 168 ? -33.540 0.064 47.603 1.00 97.62 168 ILE A O 1
ATOM 1422 N N . GLY A 1 169 ? -32.776 -1.853 46.717 1.00 97.62 169 GLY A N 1
ATOM 1423 C CA . GLY A 1 169 ? -33.640 -2.741 47.495 1.00 97.62 169 GLY A CA 1
ATOM 1424 C C . GLY A 1 169 ? -33.426 -2.610 49.003 1.00 97.62 169 GLY A C 1
ATOM 1425 O O . GLY A 1 169 ? -34.396 -2.432 49.738 1.00 97.62 169 GLY A O 1
ATOM 1426 N N . LYS A 1 170 ? -32.165 -2.622 49.459 1.00 97.62 170 LYS A N 1
ATOM 1427 C CA . LYS A 1 170 ? -31.817 -2.421 50.876 1.00 97.62 170 LYS A CA 1
ATOM 1428 C C . LYS A 1 170 ? -32.298 -1.068 51.390 1.00 97.62 170 LYS A C 1
ATOM 1430 O O . LYS A 1 170 ? -32.979 -1.019 52.407 1.00 97.62 170 LYS A O 1
ATOM 1435 N N . HIS A 1 171 ? -32.032 0.009 50.655 1.00 96.62 171 HIS A N 1
ATOM 1436 C CA . HIS A 1 171 ? -32.477 1.341 51.061 1.00 96.62 171 HIS A CA 1
ATOM 1437 C C . HIS A 1 171 ? -34.002 1.478 51.093 1.00 96.62 171 HIS A C 1
ATOM 1439 O O . HIS A 1 171 ? -34.537 2.136 51.983 1.00 96.62 171 HIS A O 1
ATOM 1445 N N . MET A 1 172 ? -34.730 0.847 50.165 1.00 97.44 172 MET A N 1
ATOM 1446 C CA . MET A 1 172 ? -36.196 0.820 50.223 1.00 97.44 172 MET A CA 1
ATOM 1447 C C . MET A 1 172 ? -36.710 0.068 51.452 1.00 97.44 172 MET A C 1
ATOM 1449 O O . MET A 1 172 ? -37.678 0.518 52.066 1.00 97.44 172 MET A O 1
ATOM 14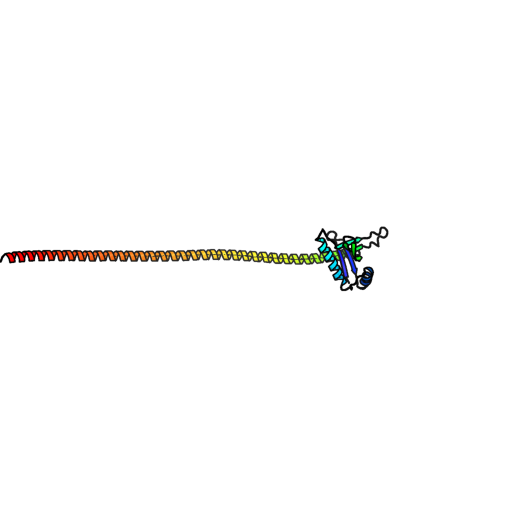53 N N . GLN A 1 173 ? -36.071 -1.047 51.815 1.00 97.44 173 GLN A N 1
ATOM 1454 C CA . GLN A 1 173 ? -36.420 -1.810 53.010 1.00 97.44 173 GLN A CA 1
ATOM 1455 C C . GLN A 1 173 ? -36.165 -0.996 54.286 1.00 97.44 173 GLN A C 1
ATOM 1457 O O . GLN A 1 173 ? -37.086 -0.823 55.080 1.00 97.44 173 GLN A O 1
ATOM 1462 N N . GLU A 1 174 ? -34.966 -0.430 54.444 1.00 97.19 174 GLU A N 1
ATOM 1463 C CA . GLU A 1 174 ? -34.601 0.422 55.587 1.00 97.19 174 GLU A CA 1
ATOM 1464 C C . GLU A 1 174 ? -35.567 1.609 55.732 1.00 97.19 174 GLU A C 1
ATOM 1466 O O . GLU A 1 174 ? -36.052 1.909 56.823 1.00 97.19 174 GLU A O 1
ATOM 1471 N N . LEU A 1 175 ? -35.927 2.254 54.615 1.00 97.25 175 LEU A N 1
ATOM 1472 C CA . LEU A 1 175 ? -36.886 3.358 54.611 1.00 97.25 175 LEU A CA 1
ATOM 1473 C C . LEU A 1 175 ? -38.296 2.916 55.034 1.00 97.25 175 LEU A C 1
ATOM 1475 O O . LEU A 1 175 ? -39.011 3.682 55.685 1.00 97.25 175 LEU A O 1
ATOM 1479 N N . ALA A 1 176 ? -38.730 1.718 54.638 1.00 96.88 176 ALA A N 1
ATOM 1480 C CA . ALA A 1 176 ? -40.028 1.174 55.025 1.00 96.88 176 ALA A CA 1
ATOM 1481 C C . ALA A 1 176 ? -40.069 0.823 56.520 1.00 96.88 176 ALA A C 1
ATOM 1483 O O . ALA A 1 176 ? -41.039 1.174 57.196 1.00 96.88 176 ALA A O 1
ATOM 1484 N N . GLU A 1 177 ? -39.008 0.200 57.036 1.00 97.19 177 GLU A N 1
ATOM 1485 C CA . GLU A 1 177 ? -38.853 -0.136 58.454 1.00 97.19 177 GLU A CA 1
ATOM 1486 C C . GLU A 1 177 ? -38.870 1.126 59.330 1.00 97.19 177 GLU A C 1
ATOM 1488 O O . GLU A 1 177 ? -39.640 1.200 60.292 1.00 97.19 177 GLU A O 1
ATOM 1493 N N . GLU A 1 178 ? -38.120 2.165 58.950 1.00 96.69 178 GLU A N 1
ATOM 1494 C CA . GLU A 1 178 ? -38.086 3.436 59.685 1.00 96.69 178 GLU A CA 1
ATOM 1495 C C . GLU A 1 178 ? -39.449 4.151 59.655 1.00 96.69 178 GLU A C 1
ATOM 1497 O O . GLU A 1 178 ? -39.937 4.637 60.679 1.00 96.69 178 GLU A O 1
ATOM 1502 N N . LYS A 1 179 ? -40.138 4.154 58.502 1.00 96.94 179 LYS A N 1
ATOM 1503 C CA . LYS A 1 179 ? -41.506 4.695 58.395 1.00 96.94 179 LYS A CA 1
ATOM 1504 C C . LYS A 1 179 ? -42.493 3.941 59.280 1.00 96.94 179 LYS A C 1
ATOM 1506 O O . LYS A 1 179 ? -43.335 4.573 59.920 1.00 96.94 179 LYS A O 1
ATOM 1511 N N . GLN A 1 180 ? -42.415 2.611 59.317 1.00 97.06 180 GLN A N 1
ATOM 1512 C CA . GLN A 1 180 ? -43.291 1.790 60.149 1.00 97.06 180 GLN A CA 1
ATOM 1513 C C . GLN A 1 180 ? -43.047 2.056 61.635 1.00 97.06 180 GLN A C 1
ATOM 1515 O O . GLN A 1 180 ? -44.010 2.243 62.382 1.00 97.06 180 GLN A O 1
ATOM 1520 N N . LYS A 1 181 ? -41.782 2.133 62.054 1.00 97.12 181 LYS A N 1
ATOM 1521 C CA . LYS A 1 181 ? -41.406 2.462 63.430 1.00 97.12 181 LYS A CA 1
ATOM 1522 C C . LYS A 1 181 ? -41.916 3.846 63.834 1.00 97.12 181 LYS A C 1
ATOM 1524 O O . LYS A 1 181 ? -42.605 3.970 64.844 1.00 97.12 181 LYS A O 1
ATOM 1529 N N . SER A 1 182 ? -41.693 4.858 62.995 1.00 95.75 182 SER A N 1
ATOM 1530 C CA . SER A 1 182 ? -42.200 6.217 63.221 1.00 95.75 182 SER A CA 1
ATOM 1531 C C . SER A 1 182 ? -43.733 6.260 63.327 1.00 95.75 182 SER A C 1
ATOM 1533 O O . SER A 1 182 ? -44.289 6.937 64.196 1.00 95.75 182 SER A O 1
ATOM 1535 N N . LEU A 1 183 ? -44.445 5.490 62.494 1.00 96.81 183 LEU A N 1
ATOM 1536 C CA . LEU A 1 183 ? -45.905 5.390 62.556 1.00 96.81 183 LEU A CA 1
ATOM 1537 C C . LEU A 1 183 ? -46.387 4.726 63.855 1.00 96.81 183 LEU A C 1
ATOM 1539 O O . LEU A 1 183 ? -47.353 5.198 64.463 1.00 96.81 183 LEU A O 1
ATOM 1543 N N . GLN A 1 184 ? -45.725 3.653 64.294 1.00 96.38 184 GLN A N 1
ATOM 1544 C CA . GLN A 1 184 ? -46.030 2.978 65.558 1.00 96.38 184 GLN A CA 1
ATOM 1545 C C . GLN A 1 184 ? -45.793 3.903 66.756 1.00 96.38 184 GLN A C 1
ATOM 1547 O O . GLN A 1 184 ? -46.671 4.031 67.611 1.00 96.38 184 GLN A O 1
ATOM 1552 N N . GLU A 1 185 ? -44.659 4.605 66.787 1.00 96.38 185 GLU A N 1
ATOM 1553 C CA . GLU A 1 185 ? -44.337 5.584 67.829 1.00 96.38 185 GLU A CA 1
ATOM 1554 C C . GLU A 1 185 ? -45.390 6.695 67.883 1.00 96.38 185 GLU A C 1
ATOM 1556 O O . GLU A 1 185 ? -45.963 6.949 68.948 1.00 96.38 185 GLU A O 1
ATOM 1561 N N . LYS A 1 186 ? -45.739 7.283 66.730 1.00 95.69 186 LYS A N 1
ATOM 1562 C CA . LYS A 1 186 ? -46.791 8.304 66.622 1.00 95.69 186 LYS A CA 1
ATOM 1563 C C . LYS A 1 186 ? -48.139 7.800 67.140 1.00 95.69 186 LYS A C 1
ATOM 1565 O O . LYS A 1 186 ? -48.802 8.509 67.894 1.00 95.69 186 LYS A O 1
ATOM 1570 N N . THR A 1 187 ? -48.531 6.581 66.775 1.00 96.06 187 THR A N 1
ATOM 1571 C CA . THR A 1 187 ? -49.798 5.977 67.220 1.00 96.06 187 THR A CA 1
ATOM 1572 C C . THR A 1 187 ? -49.800 5.749 68.733 1.00 96.06 187 THR A C 1
ATOM 1574 O O . THR A 1 187 ? -50.783 6.055 69.405 1.00 96.06 187 THR A O 1
ATOM 1577 N N . SER A 1 188 ? -48.682 5.277 69.293 1.00 96.56 188 SER A N 1
ATOM 1578 C CA . SER A 1 188 ? -48.543 5.052 70.736 1.00 96.56 188 SER A CA 1
ATOM 1579 C C . SER A 1 188 ? -48.617 6.357 71.541 1.00 96.56 188 SER A C 1
ATOM 1581 O O . SER A 1 188 ? -49.272 6.409 72.581 1.00 96.56 188 SER A O 1
ATOM 1583 N N . LEU A 1 189 ? -47.999 7.432 71.037 1.00 95.94 189 LEU A N 1
ATOM 1584 C CA . LEU A 1 189 ? -48.060 8.764 71.637 1.00 95.94 189 LEU A CA 1
ATOM 1585 C C . LEU A 1 189 ? -49.477 9.335 71.579 1.00 95.94 189 LEU A C 1
ATOM 1587 O O . LEU A 1 189 ? -49.957 9.861 72.579 1.00 95.94 189 LEU A O 1
ATOM 1591 N N . GLN A 1 190 ? -50.170 9.184 70.447 1.00 95.50 190 GLN A N 1
ATOM 1592 C CA . GLN A 1 190 ? -51.570 9.598 70.318 1.00 95.50 190 GLN A CA 1
ATOM 1593 C C . GLN A 1 190 ? -52.477 8.869 71.315 1.00 95.50 190 GLN A C 1
ATOM 1595 O O . GLN A 1 190 ? -53.299 9.509 71.962 1.00 95.50 190 GLN A O 1
ATOM 1600 N N . GLN A 1 191 ? -52.304 7.556 71.490 1.00 96.12 191 GLN A N 1
ATOM 1601 C CA . GLN A 1 191 ? -53.072 6.787 72.474 1.00 96.12 191 GLN A CA 1
ATOM 1602 C C . GLN A 1 191 ? -52.803 7.243 73.913 1.00 96.12 191 GLN A C 1
ATOM 1604 O O . GLN A 1 191 ? -53.742 7.367 74.696 1.00 96.12 191 GLN A O 1
ATOM 1609 N N . LYS A 1 192 ? -51.539 7.518 74.264 1.00 96.06 192 LYS A N 1
ATOM 1610 C CA . LYS A 1 192 ? -51.180 8.049 75.589 1.00 96.06 192 LYS A CA 1
ATOM 1611 C C . LYS A 1 192 ? -51.829 9.406 75.844 1.00 96.06 192 LYS A C 1
ATOM 1613 O O . LYS A 1 192 ? -52.469 9.566 76.874 1.00 96.06 192 LYS A O 1
ATOM 1618 N N . LEU A 1 193 ? -51.733 10.329 74.885 1.00 95.31 193 LEU A N 1
ATOM 1619 C CA . LEU A 1 193 ? -52.350 11.654 74.985 1.00 95.31 193 LEU A CA 1
ATOM 1620 C C . LEU A 1 193 ? -53.875 11.575 75.126 1.00 95.31 193 LEU A C 1
ATOM 1622 O O . LEU A 1 193 ? -54.450 12.310 75.921 1.00 95.31 193 LEU A O 1
ATOM 1626 N N . GLU A 1 194 ? -54.538 10.682 74.387 1.00 95.88 194 GLU A N 1
ATOM 1627 C CA . GLU A 1 194 ? -55.993 10.506 74.484 1.00 95.88 194 GLU A CA 1
ATOM 1628 C C . GLU A 1 194 ? -56.407 9.946 75.856 1.00 95.88 194 GLU A C 1
ATOM 1630 O O . GLU A 1 194 ? -57.404 10.389 76.431 1.00 95.88 194 GLU A O 1
ATOM 1635 N N . ASN A 1 195 ? -55.626 9.009 76.406 1.00 95.25 195 ASN A N 1
ATOM 1636 C CA . ASN A 1 195 ? -55.850 8.467 77.748 1.00 95.25 195 ASN A CA 1
ATOM 1637 C C . ASN A 1 195 ? -55.636 9.533 78.829 1.00 95.25 195 ASN A C 1
ATOM 1639 O O . ASN A 1 195 ? -56.512 9.721 79.667 1.00 95.25 195 ASN A O 1
ATOM 1643 N N . GLU A 1 196 ? -54.529 10.277 78.768 1.00 95.25 196 GLU A N 1
ATOM 1644 C CA . GLU A 1 196 ? -54.253 11.387 79.688 1.00 95.25 196 GLU A CA 1
ATOM 1645 C C . GLU A 1 196 ? -55.357 12.450 79.620 1.00 95.25 196 GLU A C 1
ATOM 1647 O O . GLU A 1 196 ? -55.834 12.912 80.658 1.00 95.25 196 GLU A O 1
ATOM 1652 N N . ARG A 1 197 ? -55.834 12.791 78.412 1.00 95.69 197 ARG A N 1
ATOM 1653 C CA . ARG A 1 197 ? -56.962 13.717 78.236 1.00 95.69 197 ARG A CA 1
ATOM 1654 C C . ARG A 1 197 ? -58.220 13.189 78.921 1.00 95.69 197 ARG A C 1
ATOM 1656 O O . ARG A 1 197 ? -58.857 13.931 79.664 1.00 95.69 197 ARG A O 1
ATOM 1663 N N . ARG A 1 198 ? -58.560 11.913 78.713 1.00 95.31 198 ARG A N 1
ATOM 1664 C CA . ARG A 1 198 ? -59.729 11.272 79.332 1.00 95.31 198 ARG A CA 1
ATOM 1665 C C . ARG A 1 198 ? -59.622 11.245 80.859 1.00 95.31 198 ARG A C 1
ATOM 1667 O O . ARG A 1 198 ? -60.618 11.511 81.530 1.00 95.31 198 ARG A O 1
ATOM 1674 N N . ASP A 1 199 ? -58.451 10.946 81.409 1.00 95.69 199 ASP A N 1
ATOM 1675 C CA . ASP A 1 199 ? -58.232 10.906 82.858 1.00 95.69 199 ASP A CA 1
ATOM 1676 C C . ASP A 1 199 ? -58.387 12.301 83.478 1.00 95.69 199 ASP A C 1
ATOM 1678 O O . ASP A 1 199 ? -59.089 12.468 84.480 1.00 95.69 199 ASP A O 1
ATOM 1682 N N . VAL A 1 200 ? -57.811 13.325 82.840 1.00 94.94 200 VAL A N 1
ATOM 1683 C CA . VAL A 1 200 ? -57.958 14.730 83.246 1.00 94.94 200 VAL A CA 1
ATOM 1684 C C . VAL A 1 200 ? -59.420 15.181 83.165 1.00 94.94 200 VAL A C 1
ATOM 1686 O O . VAL A 1 200 ? -59.938 15.758 84.123 1.00 94.94 200 VAL A O 1
ATOM 1689 N N . GLU A 1 201 ? -60.125 14.867 82.075 1.00 93.94 201 GLU A N 1
ATOM 1690 C CA . GLU A 1 201 ? -61.561 15.140 81.924 1.00 93.94 201 GLU A CA 1
ATOM 1691 C C . GLU A 1 201 ? -62.389 14.471 83.037 1.00 93.94 201 GLU A C 1
ATOM 1693 O O . GLU A 1 201 ? -63.272 15.104 83.620 1.00 93.94 201 GLU A O 1
ATOM 1698 N N . GLN A 1 202 ? -62.088 13.217 83.392 1.00 94.75 202 GLN A N 1
ATOM 1699 C CA . GLN A 1 202 ? -62.771 12.506 84.477 1.00 94.75 202 GLN A CA 1
ATOM 1700 C C . GLN A 1 202 ? -62.511 13.127 85.853 1.00 94.75 202 GLN A C 1
ATOM 1702 O O . GLN A 1 202 ? -63.443 13.240 86.656 1.00 94.75 202 GLN A O 1
ATOM 1707 N N . ILE A 1 203 ? -61.270 13.528 86.140 1.00 94.94 203 ILE A N 1
ATOM 1708 C CA . ILE A 1 203 ? -60.919 14.220 87.387 1.00 94.94 203 ILE A CA 1
ATOM 1709 C C . ILE A 1 203 ? -61.668 15.552 87.467 1.00 94.94 203 ILE A C 1
ATOM 1711 O O . ILE A 1 203 ? -62.304 15.836 88.482 1.00 94.94 203 ILE A O 1
ATOM 1715 N N . HIS A 1 204 ? -61.670 16.342 86.389 1.00 92.94 204 HIS A N 1
ATOM 1716 C CA . HIS A 1 204 ? -62.414 17.599 86.347 1.00 92.94 204 HIS A CA 1
ATOM 1717 C C . HIS A 1 204 ? -63.918 17.393 86.539 1.00 92.94 204 HIS A C 1
ATOM 1719 O O . HIS A 1 204 ? -64.525 18.124 87.317 1.00 92.94 204 HIS A O 1
ATOM 1725 N N . LEU A 1 205 ? -64.519 16.375 85.916 1.00 94.88 205 LEU A N 1
ATOM 1726 C CA . LEU A 1 205 ? -65.931 16.037 86.123 1.00 94.88 205 LEU A CA 1
ATOM 1727 C C . LEU A 1 205 ? -66.241 15.683 87.583 1.00 94.88 205 LEU A C 1
ATOM 1729 O O . LEU A 1 205 ? -67.267 16.116 88.107 1.00 94.88 205 LEU A O 1
ATOM 1733 N N . LYS A 1 206 ? -65.368 14.920 88.255 1.00 94.25 206 LYS A N 1
ATOM 1734 C CA . LYS A 1 206 ? -65.516 14.615 89.689 1.00 94.25 206 LYS A CA 1
ATOM 1735 C C . LYS A 1 206 ? -65.420 15.878 90.544 1.00 94.25 206 LYS A C 1
ATOM 1737 O O . LYS A 1 206 ? -66.280 16.087 91.394 1.00 94.25 206 LYS A O 1
ATOM 1742 N N . ASN A 1 207 ? -64.436 16.734 90.278 1.00 93.00 207 ASN A N 1
ATOM 1743 C CA . ASN A 1 207 ? -64.258 17.992 91.004 1.00 93.00 207 ASN A CA 1
ATOM 1744 C C . ASN A 1 207 ? -65.454 18.936 90.806 1.00 93.00 207 ASN A C 1
ATOM 1746 O O . ASN A 1 207 ? -65.911 19.545 91.766 1.00 93.00 207 ASN A O 1
ATOM 1750 N N . ILE A 1 208 ? -65.999 19.030 89.586 1.00 93.06 208 ILE A N 1
ATOM 1751 C CA . ILE A 1 208 ? -67.211 19.812 89.300 1.00 93.06 208 ILE A CA 1
ATOM 1752 C C . ILE A 1 208 ? -68.393 19.282 90.113 1.00 93.06 208 ILE A C 1
ATOM 1754 O O . ILE A 1 208 ? -69.091 20.082 90.728 1.00 93.06 208 ILE A O 1
ATOM 1758 N N . LYS A 1 209 ? -68.599 17.958 90.162 1.00 92.94 209 LYS A N 1
ATOM 1759 C CA . LYS A 1 209 ? -69.674 17.355 90.968 1.00 92.94 209 LYS A CA 1
ATOM 1760 C C . LYS A 1 209 ? -69.520 17.664 92.456 1.00 92.94 209 LYS A C 1
ATOM 1762 O O . LYS A 1 209 ? -70.472 18.132 93.063 1.00 92.94 209 LYS A O 1
ATOM 1767 N N . GLN A 1 210 ? -68.323 17.486 93.016 1.00 92.19 210 GLN A N 1
ATOM 1768 C CA . GLN A 1 210 ? -68.050 17.818 94.420 1.00 92.19 210 GLN A CA 1
ATOM 1769 C C . GLN A 1 210 ? -68.277 19.304 94.718 1.00 92.19 210 GLN A C 1
ATOM 1771 O O . GLN A 1 210 ? -68.871 19.657 95.730 1.00 92.19 210 GLN A O 1
ATOM 1776 N N . LEU A 1 211 ? -67.836 20.198 93.827 1.00 90.56 211 LEU A N 1
ATOM 1777 C CA . LEU A 1 211 ? -68.085 21.631 93.974 1.00 90.56 211 LEU A CA 1
ATOM 1778 C C . LEU A 1 211 ? -69.579 21.963 93.890 1.00 90.56 211 LEU A C 1
ATOM 1780 O O . LEU A 1 211 ? -70.039 22.813 94.643 1.00 90.56 211 LEU A O 1
ATOM 1784 N N . GLN A 1 212 ? -70.336 21.304 93.008 1.00 91.62 212 GLN A N 1
ATOM 1785 C CA . GLN A 1 212 ? -71.792 21.457 92.917 1.00 91.62 212 GLN A CA 1
ATOM 1786 C C . GLN A 1 212 ? -72.498 20.967 94.185 1.00 91.62 212 GLN A C 1
ATOM 1788 O O . GLN A 1 212 ? -73.384 21.660 94.677 1.00 91.62 212 GLN A O 1
ATOM 1793 N N . GLU A 1 213 ? -72.098 19.816 94.728 1.00 90.44 213 GLU A N 1
ATOM 1794 C CA . GLU A 1 213 ? -72.605 19.281 95.999 1.00 90.44 213 GLU A CA 1
ATOM 1795 C C . GLU A 1 213 ? -72.349 20.266 97.145 1.00 90.44 213 GLU A C 1
ATOM 1797 O O . GLU A 1 213 ? -73.299 20.714 97.782 1.00 90.44 213 GLU A O 1
ATOM 1802 N N . ASN A 1 214 ? -71.106 20.721 97.317 1.00 91.19 214 ASN A N 1
ATOM 1803 C CA . ASN A 1 214 ? -70.750 21.714 98.335 1.00 91.19 214 ASN A CA 1
ATOM 1804 C C . ASN A 1 214 ? -71.512 23.039 98.163 1.00 91.19 214 ASN A C 1
ATOM 1806 O O . ASN A 1 214 ? -71.875 23.688 99.142 1.00 91.19 214 ASN A O 1
ATOM 1810 N N . LEU A 1 215 ? -71.737 23.480 96.921 1.00 87.25 215 LEU A N 1
ATOM 1811 C CA . LEU A 1 215 ? -72.474 24.710 96.632 1.00 87.25 215 LEU A CA 1
ATOM 1812 C C . LEU A 1 215 ? -73.955 24.552 96.989 1.00 87.25 215 LEU A C 1
ATOM 1814 O O . LEU A 1 215 ? -74.528 25.477 97.560 1.00 87.25 215 LEU A O 1
ATOM 1818 N N . ASN A 1 216 ? -74.550 23.387 96.718 1.00 88.31 216 ASN A N 1
ATOM 1819 C CA . ASN A 1 216 ? -75.908 23.063 97.150 1.00 88.31 216 ASN A CA 1
ATOM 1820 C C . ASN A 1 216 ? -76.007 23.024 98.682 1.00 88.31 216 ASN A C 1
ATOM 1822 O O . ASN A 1 216 ? -76.897 23.658 99.239 1.00 88.31 216 ASN A O 1
ATOM 1826 N N . GLU A 1 217 ? -75.061 22.376 99.368 1.00 86.94 217 GLU A N 1
ATOM 1827 C CA . GLU A 1 217 ? -75.006 22.346 100.837 1.00 86.94 217 GLU A CA 1
ATOM 1828 C C . GLU A 1 217 ? -74.878 23.754 101.436 1.00 86.94 217 GLU A C 1
ATOM 1830 O O . GLU A 1 217 ? -75.609 24.116 102.359 1.00 86.94 217 GLU A O 1
ATOM 1835 N N . LEU A 1 218 ? -73.991 24.591 100.887 1.00 84.19 218 LEU A N 1
ATOM 1836 C CA . LEU A 1 218 ? -73.846 25.985 101.309 1.00 84.19 218 LEU A CA 1
ATOM 1837 C C . LEU A 1 218 ? -75.103 26.804 101.010 1.00 84.19 218 LEU A C 1
ATOM 1839 O O . LEU A 1 218 ? -75.495 27.626 101.836 1.00 84.19 218 LEU A O 1
ATOM 1843 N N . GLN A 1 219 ? -75.753 26.603 99.862 1.00 83.81 219 GLN A N 1
ATOM 1844 C CA . GLN A 1 219 ? -77.032 27.245 99.549 1.00 83.81 219 GLN A CA 1
ATOM 1845 C C . GLN A 1 219 ? -78.117 26.835 100.540 1.00 83.81 219 GLN A C 1
ATOM 1847 O O . GLN A 1 219 ? -78.860 27.701 100.999 1.00 83.81 219 GLN A O 1
ATOM 1852 N N . ASP A 1 220 ? -78.204 25.556 100.890 1.00 83.69 220 ASP A N 1
ATOM 1853 C CA . ASP A 1 220 ? -79.195 25.049 101.833 1.00 83.69 220 ASP A CA 1
ATOM 1854 C C . ASP A 1 220 ? -78.918 25.552 103.252 1.00 83.69 220 ASP A C 1
ATOM 1856 O O . ASP A 1 220 ? -79.823 26.094 103.883 1.00 83.69 220 ASP A O 1
ATOM 1860 N N . SER A 1 221 ? -77.661 25.564 103.699 1.00 79.88 221 SER A N 1
ATOM 1861 C CA . SER A 1 221 ? -77.272 26.197 104.966 1.00 79.88 221 SER A CA 1
ATOM 1862 C C . SER A 1 221 ? -77.532 27.712 104.972 1.00 79.88 221 SER A C 1
ATOM 1864 O O . SER A 1 221 ? -77.997 28.271 105.965 1.00 79.88 221 SER A O 1
ATOM 1866 N N . THR A 1 222 ? -77.316 28.404 103.847 1.00 76.38 222 THR A N 1
ATOM 1867 C CA . THR A 1 222 ? -77.633 29.836 103.713 1.00 76.38 222 THR A CA 1
ATOM 1868 C C . THR A 1 222 ? -79.141 30.069 103.771 1.00 76.38 222 THR A C 1
ATOM 1870 O O . THR A 1 222 ? -79.578 31.006 104.439 1.00 76.38 222 THR A O 1
ATOM 1873 N N . LYS A 1 223 ? -79.958 29.225 103.125 1.00 79.12 223 LYS A N 1
ATOM 1874 C CA . LYS A 1 223 ? -81.426 29.259 103.243 1.00 79.12 223 LYS A CA 1
ATOM 1875 C C . LYS A 1 223 ? -81.867 28.997 104.682 1.00 79.12 223 LYS A C 1
ATOM 1877 O O . LYS A 1 223 ? -82.721 29.731 105.172 1.00 79.12 223 LYS A O 1
ATOM 1882 N N . GLU A 1 224 ? -81.272 28.028 105.374 1.00 76.44 224 GLU A N 1
ATOM 1883 C CA . GLU A 1 224 ? -81.545 27.741 106.786 1.00 76.44 224 GLU A CA 1
ATOM 1884 C C . GLU A 1 224 ? -81.193 28.931 107.687 1.00 76.44 224 GLU A C 1
ATOM 1886 O O . GLU A 1 224 ? -82.051 29.415 108.423 1.00 76.44 224 GLU A O 1
ATOM 1891 N N . LEU A 1 225 ? -79.984 29.487 107.581 1.00 72.44 225 LEU A N 1
ATOM 1892 C CA . LEU A 1 225 ? -79.563 30.682 108.323 1.00 72.44 225 LEU A CA 1
ATOM 1893 C C . LEU A 1 225 ? -80.427 31.904 107.996 1.00 72.44 225 LEU A C 1
ATOM 1895 O O . LEU A 1 225 ? -80.754 32.685 108.887 1.00 72.44 225 LEU A O 1
ATOM 1899 N N . THR A 1 226 ? -80.844 32.060 106.740 1.00 68.56 226 THR A N 1
ATOM 1900 C CA . THR A 1 226 ? -81.772 33.118 106.322 1.00 68.56 226 THR A CA 1
ATOM 1901 C C . THR A 1 226 ? -83.152 32.896 106.947 1.00 68.56 226 THR A C 1
ATOM 1903 O O . THR A 1 226 ? -83.728 33.830 107.496 1.00 68.56 226 THR A O 1
ATOM 1906 N N . SER A 1 227 ? -83.654 31.658 106.973 1.00 68.44 227 SER A N 1
ATOM 1907 C CA . SER A 1 227 ? -84.922 31.301 107.623 1.00 68.44 227 SER A CA 1
ATOM 1908 C C . SER A 1 227 ? -84.891 31.485 109.148 1.00 68.44 227 SER A C 1
ATOM 1910 O O . SER A 1 227 ? -85.888 31.901 109.733 1.00 68.44 227 SER A O 1
ATOM 1912 N N . LEU A 1 228 ? -83.735 31.263 109.785 1.00 64.94 228 LEU A N 1
ATOM 1913 C CA . LEU A 1 228 ? -83.496 31.530 111.207 1.00 64.94 228 LEU A CA 1
ATOM 1914 C C . LEU A 1 228 ? -83.369 33.030 111.496 1.00 64.94 228 LEU A C 1
ATOM 1916 O O . LEU A 1 228 ? -83.873 33.504 112.510 1.00 64.94 228 LEU A O 1
ATOM 1920 N N . LYS A 1 229 ? -82.753 33.796 110.591 1.00 60.94 229 LYS A N 1
ATOM 1921 C CA . LYS A 1 229 ? -82.631 35.256 110.691 1.00 60.94 229 LYS A CA 1
ATOM 1922 C C . LYS A 1 229 ? -83.974 35.975 110.527 1.00 60.94 229 LYS A C 1
ATOM 1924 O O . LYS A 1 229 ? -84.163 37.011 111.145 1.00 60.94 229 LYS A O 1
ATOM 1929 N N . TYR A 1 230 ? -84.906 35.427 109.746 1.00 58.56 230 TYR A N 1
ATOM 1930 C CA . TYR A 1 230 ? -86.289 35.920 109.661 1.00 58.56 230 TYR A CA 1
ATOM 1931 C C . TYR A 1 230 ? -87.206 35.380 110.778 1.00 58.56 230 TYR A C 1
ATOM 1933 O O . TYR A 1 230 ? -88.401 35.676 110.774 1.00 58.56 230 TYR A O 1
ATOM 1941 N N . ARG A 1 231 ? -86.673 34.595 111.729 1.00 50.19 231 ARG A N 1
ATOM 1942 C CA . ARG A 1 231 ? -87.409 34.051 112.884 1.00 50.19 231 ARG A CA 1
ATOM 1943 C C . ARG A 1 231 ? -87.017 34.675 114.234 1.00 50.19 231 ARG A C 1
ATOM 1945 O O . ARG A 1 231 ? -87.485 34.195 115.263 1.00 50.19 231 ARG A O 1
ATOM 1952 N N . ASN A 1 232 ? -86.225 35.747 114.222 1.00 40.59 232 ASN A N 1
ATOM 1953 C CA . ASN A 1 232 ? -85.965 36.618 115.373 1.00 40.59 232 ASN A CA 1
ATOM 1954 C C . ASN A 1 232 ? -86.345 38.059 115.045 1.00 40.59 232 ASN A C 1
ATOM 1956 O O . ASN A 1 232 ? -85.962 38.517 113.945 1.00 40.59 232 ASN A O 1
#

Secondary structure (DSSP, 8-state):
-EEEEEE-SS-TT-EEEEEE-HHHHHHHHHHTT--S-TTTHHHHHHHHHHHHHHHHT-TT---EEEEEEE---TT-TT---EEEEEEEE-SS-EEEEEEEEEEEPPHHHHHHHHHHHHHHHHHHHHHHHHHHHHHHHHHHHHHHHHHHHHHHHHHHHHHHHHHHHHHHHHHHHHHHHHHHHHHHHHHHHHHHHHHHHHHHHHHHHHHHHHHHHHHHHHHHHHHHHHHHHTT-

pLDDT: mean 90.93, std 11.59, range [40.59, 98.44]

Sequence (232 aa):
ELIIKLTDESDLFFLYKLHLNEEDFQNLKIEQGLLVDFSAFPQHVIDYLEMCVRDQQNETTAKFQLHLVTKDSFSDENNDQTHLKVVEISSFKHLTHLSLLMTRANDKEIKTYLARRLQLRNEDYDRMSNEYNYVKRELETKQQLLNEKSIEFEKLKLEWNSNNNQVIGKHMQELAEEKQKSLQEKTSLQQKLENERRDVEQIHLKNIKQLQENLNELQDSTKELTSLKYRN